Protein AF-A0A358SPW1-F1 (afdb_monomer_lite)

Radius of gyration: 27.58 Å; chains: 1; bounding box: 60×86×83 Å

Structure (mmCIF, N/CA/C/O backbone):
data_AF-A0A358SPW1-F1
#
_entry.id   AF-A0A358SPW1-F1
#
loop_
_atom_site.group_PDB
_atom_site.id
_atom_site.type_symbol
_atom_site.label_atom_id
_atom_site.label_alt_id
_atom_site.label_comp_id
_atom_site.label_asym_id
_atom_site.label_entity_id
_atom_site.label_seq_id
_atom_site.pdbx_PDB_ins_code
_atom_site.Cartn_x
_atom_site.Cartn_y
_atom_site.Cartn_z
_atom_site.occupancy
_atom_site.B_iso_or_equiv
_atom_site.auth_seq_id
_atom_site.auth_comp_id
_atom_site.auth_asym_id
_atom_site.auth_atom_id
_atom_site.pdbx_PDB_model_num
ATOM 1 N N . ARG A 1 1 ? 4.726 51.545 -25.174 1.00 38.81 1 ARG A N 1
ATOM 2 C CA . ARG A 1 1 ? 5.216 51.413 -26.569 1.00 38.81 1 ARG A CA 1
ATOM 3 C C . ARG A 1 1 ? 4.947 49.985 -27.025 1.00 38.81 1 ARG A C 1
ATOM 5 O O . ARG A 1 1 ? 5.286 49.061 -26.306 1.00 38.81 1 ARG A O 1
ATOM 12 N N . LEU A 1 2 ? 4.229 49.862 -28.138 1.00 28.08 2 LEU A N 1
ATOM 13 C CA . LEU A 1 2 ? 3.667 48.647 -28.735 1.00 28.08 2 LEU A CA 1
ATOM 14 C C . LEU A 1 2 ? 4.724 47.719 -29.358 1.00 28.08 2 LEU A C 1
ATOM 16 O O . LEU A 1 2 ? 5.703 48.232 -29.896 1.00 28.08 2 LEU A O 1
ATOM 20 N N . ARG A 1 3 ? 4.420 46.407 -29.390 1.00 28.33 3 ARG A N 1
ATOM 21 C CA . ARG A 1 3 ? 4.483 45.432 -30.523 1.00 28.33 3 ARG A CA 1
ATOM 22 C C . ARG A 1 3 ? 4.709 44.019 -29.947 1.00 28.33 3 ARG A C 1
ATOM 24 O O . ARG A 1 3 ? 5.729 43.785 -29.324 1.00 28.33 3 ARG A O 1
ATOM 31 N N . HIS A 1 4 ? 3.731 43.109 -29.879 1.00 31.34 4 HIS A N 1
ATOM 32 C CA . HIS A 1 4 ? 3.129 42.275 -30.942 1.00 31.34 4 HIS A CA 1
ATOM 33 C C . HIS A 1 4 ? 4.133 41.492 -31.806 1.00 31.34 4 HIS A C 1
ATOM 35 O O . HIS A 1 4 ? 4.815 42.071 -32.643 1.00 31.34 4 HIS A O 1
ATOM 41 N N . GLY A 1 5 ? 4.109 40.163 -31.649 1.00 28.00 5 GLY A N 1
ATOM 42 C CA . GLY A 1 5 ? 4.760 39.180 -32.516 1.00 28.00 5 GLY A CA 1
ATOM 43 C C . GLY A 1 5 ? 4.173 37.783 -32.291 1.00 28.00 5 GLY A C 1
ATOM 44 O O . GLY A 1 5 ? 4.701 36.998 -31.515 1.00 28.00 5 GLY A O 1
ATOM 45 N N . ARG A 1 6 ? 3.035 37.497 -32.939 1.00 29.44 6 ARG A N 1
ATOM 46 C CA . ARG A 1 6 ? 2.472 36.145 -33.094 1.00 29.44 6 ARG A CA 1
ATOM 47 C C . ARG A 1 6 ? 3.247 35.430 -34.203 1.00 29.44 6 ARG A C 1
ATOM 49 O O . ARG A 1 6 ? 3.284 35.956 -35.310 1.00 29.44 6 ARG A O 1
ATOM 56 N N . HIS A 1 7 ? 3.728 34.212 -33.962 1.00 29.59 7 HIS A N 1
ATOM 57 C CA . HIS A 1 7 ? 4.083 33.282 -35.035 1.00 29.59 7 HIS A CA 1
ATOM 58 C C . HIS A 1 7 ? 3.143 32.075 -35.016 1.00 29.59 7 HIS A C 1
ATOM 60 O O . HIS A 1 7 ? 3.117 31.283 -34.080 1.00 29.59 7 HIS A O 1
ATOM 66 N N . ARG A 1 8 ? 2.330 31.990 -36.073 1.00 28.45 8 ARG A N 1
ATOM 67 C CA . ARG A 1 8 ? 1.587 30.801 -36.492 1.00 28.45 8 ARG A CA 1
ATOM 68 C C . ARG A 1 8 ? 2.524 29.965 -37.360 1.00 28.45 8 ARG A C 1
ATOM 70 O O . ARG A 1 8 ? 2.998 30.483 -38.367 1.00 28.45 8 ARG A O 1
ATOM 77 N N . HIS A 1 9 ? 2.700 28.688 -37.040 1.00 28.36 9 HIS A N 1
ATOM 78 C CA . HIS A 1 9 ? 3.138 27.697 -38.019 1.00 28.36 9 HIS A CA 1
ATOM 79 C C . HIS A 1 9 ? 1.958 26.792 -38.369 1.00 28.36 9 HIS A C 1
ATOM 81 O O . HIS A 1 9 ? 1.441 26.054 -37.536 1.00 28.36 9 HIS A O 1
ATOM 87 N N . ARG A 1 10 ? 1.509 26.928 -39.620 1.00 26.94 10 ARG A N 1
ATOM 88 C CA . ARG A 1 10 ? 0.716 25.935 -40.344 1.00 26.94 10 ARG A CA 1
ATOM 89 C C . ARG A 1 10 ? 1.694 24.878 -40.854 1.00 26.94 10 ARG A C 1
ATOM 91 O O . ARG A 1 10 ? 2.670 25.240 -41.506 1.00 26.94 10 ARG A O 1
ATOM 98 N N . GLY A 1 11 ? 1.428 23.614 -40.552 1.00 27.05 11 GLY A N 1
ATOM 99 C CA . GLY A 1 11 ? 2.077 22.458 -41.159 1.00 27.05 11 GLY A CA 1
ATOM 100 C C . GLY A 1 11 ? 0.988 21.482 -41.581 1.00 27.05 11 GLY A C 1
ATOM 101 O O . GLY A 1 11 ? 0.202 21.040 -40.748 1.00 27.05 11 GLY A O 1
ATOM 102 N N . ASP A 1 12 ? 0.904 21.243 -42.884 1.00 26.42 12 ASP A N 1
ATOM 103 C CA . ASP A 1 12 ? -0.133 20.470 -43.557 1.00 26.42 12 ASP A CA 1
ATOM 104 C C . ASP A 1 12 ? -0.100 18.986 -43.162 1.00 26.42 12 ASP A C 1
ATOM 106 O O . ASP A 1 12 ? 0.853 18.270 -43.472 1.00 26.42 12 ASP A O 1
ATOM 110 N N . ALA A 1 13 ? -1.177 18.492 -42.549 1.00 26.05 13 ALA A N 1
ATOM 111 C CA . ALA A 1 13 ? -1.429 17.061 -42.422 1.00 26.05 13 ALA A CA 1
ATOM 112 C C . ALA A 1 13 ? -2.038 16.545 -43.735 1.00 26.05 13 ALA A C 1
ATOM 114 O O . ALA A 1 13 ? -3.238 16.679 -43.982 1.00 26.05 13 ALA A O 1
ATOM 115 N N . ARG A 1 14 ? -1.203 15.966 -44.604 1.00 26.30 14 ARG A N 1
ATOM 116 C CA . ARG A 1 14 ? -1.674 15.191 -45.758 1.00 26.30 14 ARG A CA 1
ATOM 117 C C . ARG A 1 14 ? -2.082 13.796 -45.287 1.00 26.30 14 ARG A C 1
ATOM 119 O O . ARG A 1 14 ? -1.237 12.994 -44.906 1.00 26.30 14 ARG A O 1
ATOM 126 N N . PHE A 1 15 ? -3.382 13.525 -45.336 1.00 23.80 15 PHE A N 1
ATOM 127 C CA . PHE A 1 15 ? -3.955 12.183 -45.261 1.00 23.80 15 PHE A CA 1
ATOM 128 C C . PHE A 1 15 ? -3.577 11.383 -46.517 1.00 23.80 15 PHE A C 1
ATOM 130 O O . PHE A 1 15 ? -3.777 11.859 -47.634 1.00 23.80 15 PHE A O 1
ATOM 137 N N . CYS A 1 16 ? -3.088 10.156 -46.337 1.00 24.31 16 CYS A N 1
ATOM 138 C CA . CYS A 1 16 ? -2.993 9.147 -47.392 1.00 24.31 16 CYS A CA 1
ATOM 139 C C . CYS A 1 16 ? -3.619 7.836 -46.870 1.00 24.31 16 CYS A C 1
ATOM 141 O O . CYS A 1 16 ? -3.164 7.348 -45.833 1.00 24.31 16 CYS A O 1
ATOM 143 N N . PRO A 1 17 ? -4.667 7.281 -47.514 1.00 28.55 17 PRO A N 1
ATOM 144 C CA . PRO A 1 17 ? -5.339 6.060 -47.075 1.00 28.55 17 PRO A CA 1
ATOM 145 C C . PRO A 1 17 ? -4.938 4.844 -47.931 1.00 28.55 17 PRO A C 1
ATOM 147 O O . PRO A 1 17 ? -5.128 4.856 -49.141 1.00 28.55 17 PRO A O 1
ATOM 150 N N . ALA A 1 18 ? -4.423 3.785 -47.302 1.00 26.20 18 ALA A N 1
ATOM 151 C CA . ALA A 1 18 ? -4.311 2.402 -47.808 1.00 26.20 18 ALA A CA 1
ATOM 152 C C . ALA A 1 18 ? -3.654 1.582 -46.672 1.00 26.20 18 ALA A C 1
ATOM 154 O O . ALA A 1 18 ? -2.683 2.048 -46.097 1.00 26.20 18 ALA A O 1
ATOM 155 N N . HIS A 1 19 ? -4.090 0.417 -46.197 1.00 26.09 19 HIS A N 1
ATOM 156 C CA . HIS A 1 19 ? -4.832 -0.685 -46.784 1.00 26.09 19 HIS A CA 1
ATOM 157 C C . HIS A 1 19 ? -5.658 -1.378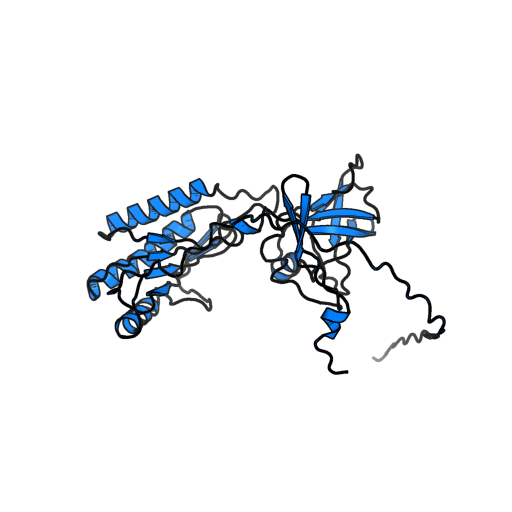 -45.692 1.00 26.09 19 HIS A C 1
ATOM 159 O O . HIS A 1 19 ? -5.150 -1.714 -44.624 1.00 26.09 19 HIS A O 1
ATOM 165 N N . ALA A 1 20 ? -6.921 -1.651 -46.007 1.00 23.17 20 ALA A N 1
ATOM 166 C CA . ALA A 1 20 ? -7.731 -2.649 -45.332 1.00 23.17 20 ALA A CA 1
ATOM 167 C C . ALA A 1 20 ? -7.523 -4.033 -45.979 1.00 23.17 20 ALA A C 1
ATOM 169 O O . ALA A 1 20 ? -7.301 -4.127 -47.185 1.00 23.17 20 ALA A O 1
ATOM 170 N N . ALA A 1 21 ? -7.737 -5.067 -45.158 1.00 24.02 21 ALA A N 1
ATOM 171 C CA . ALA A 1 21 ? -8.035 -6.467 -45.487 1.00 24.02 21 ALA A CA 1
ATOM 172 C C . ALA A 1 21 ? -6.868 -7.460 -45.681 1.00 24.02 21 ALA A C 1
ATOM 174 O O . ALA A 1 21 ? -6.187 -7.455 -46.699 1.00 24.02 21 ALA A O 1
ATOM 175 N N . ALA A 1 22 ? -6.766 -8.393 -44.719 1.00 25.16 22 ALA A N 1
ATOM 176 C CA . ALA A 1 22 ? -6.553 -9.855 -44.827 1.00 25.16 22 ALA A CA 1
ATOM 177 C C . ALA A 1 22 ? -5.784 -10.333 -43.569 1.00 25.16 22 ALA A C 1
ATOM 179 O O . ALA A 1 22 ? -4.855 -9.675 -43.141 1.00 25.16 22 ALA A O 1
ATOM 180 N N . ALA A 1 23 ? -6.076 -11.433 -42.876 1.00 26.23 23 ALA A N 1
ATOM 181 C CA . ALA A 1 23 ? -6.933 -12.562 -43.169 1.00 26.23 23 ALA A CA 1
ATOM 182 C C . ALA A 1 23 ? -7.398 -13.224 -41.859 1.00 26.23 23 ALA A C 1
ATOM 184 O O . ALA A 1 23 ? -6.620 -13.507 -40.952 1.00 26.23 23 ALA A O 1
ATOM 185 N N . ARG A 1 24 ? -8.688 -13.562 -41.819 1.00 24.47 24 ARG A N 1
ATOM 186 C CA . ARG A 1 24 ? -9.233 -14.638 -40.989 1.00 24.47 24 ARG A CA 1
ATOM 187 C C . ARG A 1 24 ? -8.728 -15.979 -41.536 1.00 24.47 24 ARG A C 1
ATOM 189 O O . ARG A 1 24 ? -8.958 -16.245 -42.712 1.00 24.47 24 ARG A O 1
ATOM 196 N N . ARG A 1 25 ? -8.158 -16.847 -40.692 1.00 25.73 25 ARG A N 1
ATOM 197 C CA . ARG A 1 25 ? -8.208 -18.332 -40.762 1.00 25.73 25 ARG A CA 1
ATOM 198 C C . ARG A 1 25 ? -7.567 -18.890 -39.482 1.00 25.73 25 ARG A C 1
ATOM 200 O O . ARG A 1 25 ? -6.411 -18.635 -39.202 1.00 25.73 25 ARG A O 1
ATOM 207 N N . ARG A 1 26 ? -8.393 -19.401 -38.563 1.00 25.81 26 ARG A N 1
ATOM 208 C CA . ARG A 1 26 ? -8.597 -20.839 -38.287 1.00 25.81 26 ARG A CA 1
ATOM 209 C C . ARG A 1 26 ? -7.345 -21.555 -37.761 1.00 25.81 26 ARG A C 1
ATOM 211 O O . ARG A 1 26 ? -6.565 -22.042 -38.559 1.00 25.81 26 ARG A O 1
ATOM 218 N N . CYS A 1 27 ? -7.321 -21.785 -36.449 1.00 24.31 27 CYS A N 1
ATOM 219 C CA . CYS A 1 27 ? -6.978 -23.085 -35.865 1.00 24.31 27 CYS A CA 1
ATOM 220 C C . CYS A 1 27 ? -7.981 -23.374 -34.740 1.00 24.31 27 CYS A C 1
ATOM 222 O O . CYS A 1 27 ? -7.890 -22.850 -33.634 1.00 24.31 27 CYS A O 1
ATOM 224 N N . ARG A 1 28 ? -9.012 -24.158 -35.081 1.00 25.56 28 ARG A N 1
ATOM 225 C CA . ARG A 1 28 ? -9.857 -24.870 -34.120 1.00 25.56 28 ARG A CA 1
ATOM 226 C C . ARG A 1 28 ? -9.139 -26.162 -33.751 1.00 25.56 28 ARG A C 1
ATOM 228 O O . ARG A 1 28 ? -8.644 -26.838 -34.644 1.00 25.56 28 ARG A O 1
ATOM 235 N N . GLY A 1 29 ? -9.242 -26.536 -32.482 1.00 25.52 29 GLY A N 1
ATOM 236 C CA . GLY A 1 29 ? -9.110 -27.918 -32.043 1.00 25.52 29 GLY A CA 1
ATOM 237 C C . GLY A 1 29 ? -7.830 -28.192 -31.279 1.00 25.52 29 GLY A C 1
ATOM 238 O O . GLY A 1 29 ? -6.861 -28.649 -31.867 1.00 25.52 29 GLY A O 1
ATOM 239 N N . HIS A 1 30 ? -7.878 -28.022 -29.959 1.00 27.67 30 HIS A N 1
ATOM 240 C CA . HIS A 1 30 ? -7.391 -29.079 -29.085 1.00 27.67 30 HIS A CA 1
ATOM 241 C C . HIS A 1 30 ? -8.321 -29.268 -27.894 1.00 27.67 30 HIS A C 1
ATOM 243 O O . HIS A 1 30 ? -9.044 -28.365 -27.469 1.00 27.67 30 HIS A O 1
ATOM 249 N N . ASP A 1 31 ? -8.361 -30.529 -27.514 1.00 26.55 31 ASP A N 1
ATOM 250 C CA . ASP A 1 31 ? -9.416 -31.254 -26.846 1.00 26.55 31 ASP A CA 1
ATOM 251 C C . ASP A 1 31 ? -9.722 -30.733 -25.437 1.00 26.55 31 ASP A C 1
ATOM 253 O O . ASP A 1 31 ? -8.834 -30.442 -24.636 1.00 26.55 31 ASP A O 1
ATOM 257 N N . ARG A 1 32 ? -11.018 -30.644 -25.131 1.00 31.52 32 ARG A N 1
ATOM 258 C CA . ARG A 1 32 ? -11.526 -30.499 -23.770 1.00 31.52 32 ARG A CA 1
ATOM 259 C C . ARG A 1 32 ? -11.748 -31.909 -23.241 1.00 31.52 32 ARG A C 1
ATOM 261 O O . ARG A 1 32 ? -12.836 -32.439 -23.451 1.00 31.52 32 ARG A O 1
ATOM 268 N N . ARG A 1 33 ? -10.781 -32.471 -22.516 1.00 26.83 33 ARG A N 1
ATOM 269 C CA . ARG A 1 33 ? -10.991 -33.556 -21.541 1.00 26.83 33 ARG A CA 1
ATOM 270 C C . ARG A 1 33 ? -9.721 -33.753 -20.702 1.00 26.83 33 ARG A C 1
ATOM 272 O O . ARG A 1 33 ? -8.618 -33.671 -21.214 1.00 26.83 33 ARG A O 1
ATOM 279 N N . ASP A 1 34 ? -9.939 -33.977 -19.410 1.00 31.44 34 ASP A N 1
ATOM 280 C CA . ASP A 1 34 ? -8.973 -34.366 -18.373 1.00 31.44 34 ASP A CA 1
ATOM 281 C C . ASP A 1 34 ? -7.976 -33.344 -17.808 1.00 31.44 34 ASP A C 1
ATOM 283 O O . ASP A 1 34 ? -6.773 -33.392 -18.027 1.00 31.44 34 ASP A O 1
ATOM 287 N N . ALA A 1 35 ? -8.489 -32.535 -16.873 1.00 29.95 35 ALA A N 1
ATOM 288 C CA . ALA A 1 35 ? -7.774 -32.219 -15.631 1.00 29.95 35 ALA A CA 1
ATOM 289 C C . ALA A 1 35 ? -8.763 -31.932 -14.481 1.00 29.95 35 ALA A C 1
ATOM 291 O O . ALA A 1 35 ? -8.724 -30.889 -13.834 1.00 29.95 35 ALA A O 1
ATOM 292 N N . ARG A 1 36 ? -9.691 -32.863 -14.210 1.00 31.52 36 ARG A N 1
ATOM 293 C CA . ARG A 1 36 ? -10.414 -32.909 -12.927 1.00 31.52 36 ARG A CA 1
ATOM 294 C C . ARG A 1 36 ? -9.574 -33.695 -11.921 1.00 31.52 36 ARG A C 1
ATOM 296 O O . ARG A 1 36 ? -9.809 -34.876 -11.698 1.00 31.52 36 ARG A O 1
ATOM 303 N N . ARG A 1 37 ? -8.592 -33.042 -11.303 1.00 31.47 37 ARG A N 1
ATOM 304 C CA . ARG A 1 37 ? -8.005 -33.490 -10.031 1.00 31.47 37 ARG A CA 1
ATOM 305 C C . ARG A 1 37 ? -7.924 -32.278 -9.115 1.00 31.47 37 ARG A C 1
ATOM 307 O O . ARG A 1 37 ? -7.178 -31.339 -9.364 1.00 31.47 37 ARG A O 1
ATOM 314 N N . GLY A 1 38 ? -8.815 -32.274 -8.128 1.00 31.47 38 GLY A N 1
ATOM 315 C CA . GLY A 1 38 ? -9.041 -31.161 -7.222 1.00 31.47 38 GLY A CA 1
ATOM 316 C C . GLY A 1 38 ? -7.822 -30.851 -6.364 1.00 31.47 38 GLY A C 1
ATOM 317 O O . GLY A 1 38 ? -7.396 -31.678 -5.564 1.00 31.47 38 GLY A O 1
ATOM 318 N N . LEU A 1 39 ? -7.333 -29.616 -6.459 1.00 30.22 39 LEU A N 1
ATOM 319 C CA . LEU A 1 39 ? -6.787 -28.937 -5.292 1.00 30.22 39 LEU A CA 1
ATOM 320 C C . LEU A 1 39 ? -7.978 -28.348 -4.536 1.00 30.22 39 LEU A C 1
ATOM 322 O O . LEU A 1 39 ? -8.476 -27.272 -4.864 1.00 30.22 39 LEU A O 1
ATOM 326 N N . ALA A 1 40 ? -8.458 -29.083 -3.537 1.00 26.92 40 ALA A N 1
ATOM 327 C CA . ALA A 1 40 ? -9.336 -28.522 -2.528 1.00 26.92 40 ALA A CA 1
ATOM 328 C C . ALA A 1 40 ? -8.532 -27.472 -1.748 1.00 26.92 40 ALA A C 1
ATOM 330 O O . ALA A 1 40 ? -7.669 -27.810 -0.938 1.00 26.92 40 ALA A O 1
ATOM 331 N N . TRP A 1 41 ? -8.798 -26.194 -2.008 1.00 26.62 41 TRP A N 1
ATOM 332 C CA . TRP A 1 41 ? -8.386 -25.108 -1.130 1.00 26.62 41 TRP A CA 1
ATOM 333 C C . TRP A 1 41 ? -9.176 -25.260 0.178 1.00 26.62 41 TRP A C 1
ATOM 335 O O . TRP A 1 41 ? -10.281 -24.742 0.326 1.00 26.62 41 TRP A O 1
ATOM 345 N N . ARG A 1 42 ? -8.651 -26.056 1.118 1.00 34.25 42 ARG A N 1
ATOM 346 C CA . ARG A 1 42 ? -9.144 -26.101 2.501 1.00 34.25 42 ARG A CA 1
ATOM 347 C C . ARG A 1 42 ? -8.694 -24.814 3.192 1.00 34.25 42 ARG A C 1
ATOM 349 O O . ARG A 1 42 ? -7.684 -24.790 3.880 1.00 34.25 42 ARG A O 1
ATOM 356 N N . GLY A 1 43 ? -9.418 -23.736 2.921 1.00 33.84 43 GLY A N 1
ATOM 357 C CA . GLY A 1 43 ? -9.191 -22.418 3.515 1.00 33.84 43 GLY A CA 1
ATOM 358 C C . GLY A 1 43 ? -10.437 -21.538 3.578 1.00 33.84 43 GLY A C 1
ATOM 359 O O . GLY A 1 43 ? -10.374 -20.444 4.127 1.00 33.84 43 GLY A O 1
ATOM 360 N N . ALA A 1 44 ? -11.582 -21.994 3.060 1.00 32.97 44 ALA A N 1
ATOM 361 C CA . ALA A 1 44 ? -12.855 -21.368 3.380 1.00 32.97 44 ALA A CA 1
ATOM 362 C C . ALA A 1 44 ? -13.267 -21.855 4.773 1.00 32.97 44 ALA A C 1
ATOM 364 O O . ALA A 1 44 ? -13.652 -23.016 4.936 1.00 32.97 44 ALA A O 1
ATOM 365 N N . ARG A 1 45 ? -13.147 -20.985 5.784 1.00 37.12 45 ARG A N 1
ATOM 366 C CA . ARG A 1 45 ? -13.904 -21.173 7.025 1.00 37.12 45 ARG A CA 1
ATOM 367 C C . ARG A 1 45 ? -15.384 -21.306 6.647 1.00 37.12 45 ARG A C 1
ATOM 369 O O . ARG A 1 45 ? -15.842 -20.543 5.792 1.00 37.12 45 ARG A O 1
ATOM 376 N N . PRO A 1 46 ? -16.128 -22.256 7.231 1.00 31.16 46 PRO A N 1
ATOM 377 C CA . PRO A 1 46 ? -17.572 -22.265 7.067 1.00 31.16 46 PRO A CA 1
ATOM 378 C C . PRO A 1 46 ? -18.133 -20.933 7.599 1.00 31.16 46 PRO A C 1
ATOM 380 O O . PRO A 1 46 ? -17.551 -20.357 8.523 1.00 31.16 46 PRO A O 1
ATOM 383 N N . PRO A 1 47 ? -19.239 -20.413 7.046 1.00 38.28 47 PRO A N 1
ATOM 384 C CA . PRO A 1 47 ? -19.960 -19.323 7.686 1.00 38.28 47 PRO A CA 1
ATOM 385 C C . PRO A 1 47 ? -20.550 -19.881 8.987 1.00 38.28 47 PRO A C 1
ATOM 387 O O . PRO A 1 47 ? -21.567 -20.569 8.972 1.00 38.28 47 PRO A O 1
ATOM 390 N N . GLY A 1 48 ? -19.826 -19.693 10.090 1.00 39.19 48 GLY A N 1
ATOM 391 C CA . GLY A 1 48 ? -20.127 -20.366 11.349 1.00 39.19 48 GLY A CA 1
ATOM 392 C C . GLY A 1 48 ? -18.997 -20.322 12.377 1.00 39.19 48 GLY A C 1
ATOM 393 O O . GLY A 1 48 ? -18.758 -21.328 13.025 1.00 39.19 48 GLY A O 1
ATOM 394 N N . ASP A 1 49 ? -18.334 -19.173 12.544 1.00 41.78 49 ASP A N 1
ATOM 395 C CA . ASP A 1 49 ? -17.802 -18.774 13.864 1.00 41.78 49 ASP A CA 1
ATOM 396 C C . ASP A 1 49 ? -18.843 -17.856 14.543 1.00 41.78 49 ASP A C 1
ATOM 398 O O . ASP A 1 49 ? -18.524 -16.818 15.119 1.00 41.78 49 ASP A O 1
ATOM 402 N N . GLY A 1 50 ? -20.123 -18.195 14.371 1.00 40.44 50 GLY A N 1
ATOM 403 C CA . GLY A 1 50 ? -21.185 -17.707 15.230 1.00 40.44 50 GLY A CA 1
ATOM 404 C C . GLY A 1 50 ? -21.219 -18.616 16.444 1.00 40.44 50 GLY A C 1
ATOM 405 O O . GLY A 1 50 ? -21.223 -19.840 16.290 1.00 40.44 50 GLY A O 1
ATOM 406 N N . ASP A 1 51 ? -21.232 -18.010 17.629 1.00 48.75 51 ASP A N 1
ATOM 407 C CA . ASP A 1 51 ? -21.748 -18.634 18.843 1.00 48.75 51 ASP A CA 1
ATOM 408 C C . ASP A 1 51 ? -22.933 -19.550 18.487 1.00 48.75 51 ASP A C 1
ATOM 410 O O . ASP A 1 51 ? -23.743 -19.206 17.622 1.00 48.75 51 ASP A O 1
ATOM 414 N N . GLY A 1 52 ? -22.986 -20.736 19.102 1.00 39.12 52 GLY A N 1
ATOM 415 C CA . GLY A 1 52 ? -23.973 -21.783 18.819 1.00 39.12 52 GLY A CA 1
ATOM 416 C C . GLY A 1 52 ? -25.434 -21.297 18.808 1.00 39.12 52 GLY A C 1
ATOM 417 O O . GLY A 1 52 ? -25.715 -20.137 19.093 1.00 39.12 52 GLY A O 1
ATOM 418 N N . PRO A 1 53 ? -26.410 -22.165 18.493 1.00 41.12 53 PRO A N 1
ATOM 419 C CA . PRO A 1 53 ? -27.816 -21.768 18.385 1.00 41.12 53 PRO A CA 1
ATOM 420 C C . PRO A 1 53 ? -28.304 -21.206 19.736 1.00 41.12 53 PRO A C 1
ATOM 422 O O . PRO A 1 53 ? -28.604 -21.962 20.654 1.00 41.12 53 PRO A O 1
ATOM 425 N N . GLY A 1 54 ? -28.292 -19.874 19.871 1.00 47.31 54 GLY A N 1
ATOM 426 C CA . GLY A 1 54 ? -28.384 -19.148 21.146 1.00 47.31 54 GLY A CA 1
ATOM 427 C C . GLY A 1 54 ? -27.471 -17.911 21.271 1.00 47.31 54 GLY A C 1
ATOM 428 O O . GLY A 1 54 ? -27.624 -17.158 22.228 1.00 47.31 54 GLY A O 1
ATOM 429 N N . GLY A 1 55 ? -26.543 -17.680 20.334 1.00 58.94 55 GLY A N 1
ATOM 430 C CA . GLY A 1 55 ? -25.651 -16.517 20.315 1.00 58.94 55 GLY A CA 1
ATOM 431 C C . GLY A 1 55 ? -26.338 -15.184 20.003 1.00 58.94 55 GLY A C 1
ATOM 432 O O . GLY A 1 55 ? -27.307 -15.124 19.246 1.00 58.94 55 GLY A O 1
ATOM 433 N N . ASP A 1 56 ? -25.803 -14.103 20.572 1.00 76.75 56 ASP A N 1
ATOM 434 C CA . ASP A 1 56 ? -26.228 -12.729 20.295 1.00 76.75 56 ASP A CA 1
ATOM 435 C C . ASP A 1 56 ? -26.075 -12.404 18.798 1.00 76.75 56 ASP A C 1
ATOM 437 O O . ASP A 1 56 ? -24.963 -12.324 18.278 1.00 76.75 56 ASP A O 1
ATOM 441 N N . SER A 1 57 ? -27.200 -12.223 18.101 1.00 87.62 57 SER A N 1
ATOM 442 C CA . SER A 1 57 ? -27.244 -12.013 16.649 1.00 87.62 57 SER A CA 1
ATOM 443 C C . SER A 1 57 ? -26.886 -10.588 16.215 1.00 87.62 57 SER A C 1
ATOM 445 O O . SER A 1 57 ? -26.927 -10.286 15.020 1.00 87.62 57 SER A O 1
ATOM 447 N N . ARG A 1 58 ? -26.596 -9.683 17.159 1.00 94.25 58 ARG A N 1
ATOM 448 C CA . ARG A 1 58 ? -26.255 -8.290 16.853 1.00 94.25 58 ARG A CA 1
ATOM 449 C C . ARG A 1 58 ? -24.883 -8.200 16.174 1.00 94.25 58 ARG A C 1
ATOM 451 O O . ARG A 1 58 ? -23.925 -8.815 16.648 1.00 94.25 58 ARG A O 1
ATOM 458 N N . PRO A 1 59 ? -24.736 -7.393 15.105 1.00 96.19 59 PRO A N 1
ATOM 459 C CA . PRO A 1 59 ? -23.436 -7.087 14.531 1.00 96.19 59 PRO A CA 1
ATOM 460 C C . PRO A 1 59 ? -22.461 -6.551 15.582 1.00 96.19 59 PRO A C 1
ATOM 462 O O . PRO A 1 59 ? -22.738 -5.574 16.285 1.00 96.19 59 PRO A O 1
ATOM 465 N N . ARG A 1 60 ? -21.299 -7.199 15.655 1.00 96.94 60 ARG A N 1
ATOM 466 C CA . ARG A 1 60 ? -20.160 -6.773 16.467 1.00 96.94 60 ARG A CA 1
ATOM 467 C C . ARG A 1 60 ? -19.450 -5.625 15.757 1.00 96.94 60 ARG A C 1
ATOM 469 O O . ARG A 1 60 ? -19.026 -5.786 14.614 1.00 96.94 60 ARG A O 1
ATOM 476 N N . VAL A 1 61 ? -19.327 -4.482 16.423 1.00 98.06 61 VAL A N 1
ATOM 477 C CA . VAL A 1 61 ? -18.713 -3.270 15.862 1.00 98.06 61 VAL A CA 1
ATOM 478 C C . VAL A 1 61 ? -17.511 -2.820 16.684 1.00 98.06 61 VAL A C 1
ATOM 480 O O . VAL A 1 61 ? -17.486 -2.981 17.907 1.00 98.06 61 VAL A O 1
ATOM 483 N N . LEU A 1 62 ? -16.526 -2.231 16.005 1.00 98.50 62 LEU A N 1
ATOM 484 C CA . LEU A 1 62 ? -15.449 -1.481 16.642 1.00 98.50 62 LEU A CA 1
ATOM 485 C C . LEU A 1 62 ? -15.663 0.013 16.402 1.00 98.50 62 LEU A C 1
ATOM 487 O O . LEU A 1 62 ? -16.057 0.414 15.305 1.00 98.50 62 LEU A O 1
ATOM 491 N N . VAL A 1 63 ? -15.366 0.837 17.402 1.00 98.38 63 VAL A N 1
ATOM 492 C CA . VAL A 1 63 ? -15.316 2.294 17.228 1.00 98.38 63 VAL A CA 1
ATOM 493 C C . VAL A 1 63 ? -13.907 2.673 16.788 1.00 98.38 63 VAL A C 1
ATOM 495 O O . VAL A 1 63 ? -12.938 2.376 17.485 1.00 98.38 63 VAL A O 1
ATOM 498 N N . ARG A 1 64 ? -13.782 3.317 15.621 1.00 98.06 64 ARG A N 1
ATOM 499 C CA . ARG A 1 64 ? -12.500 3.852 15.153 1.00 98.06 64 ARG A CA 1
ATOM 500 C C . ARG A 1 64 ? -12.172 5.127 15.912 1.00 98.06 64 ARG A C 1
ATOM 502 O O . ARG A 1 64 ? -12.914 6.101 15.846 1.00 98.06 64 ARG A O 1
ATOM 509 N N . VAL A 1 65 ? -11.045 5.109 16.594 1.00 96.44 65 VAL A N 1
ATOM 510 C CA . VAL A 1 65 ? -10.554 6.163 17.463 1.00 96.44 65 VAL A CA 1
ATOM 511 C C . VAL A 1 65 ? -9.416 6.882 16.761 1.00 96.44 65 VAL A C 1
ATOM 513 O O . VAL A 1 65 ? -8.528 6.257 16.181 1.00 96.44 65 VAL A O 1
ATOM 516 N N . SER A 1 66 ? -9.459 8.204 16.823 1.00 93.62 66 SER A N 1
ATOM 517 C CA . SER A 1 66 ? -8.363 9.057 16.404 1.00 93.62 66 SER A CA 1
ATOM 518 C C . SER A 1 66 ? -7.571 9.462 17.644 1.00 93.62 66 SER A C 1
ATOM 520 O O . SER A 1 66 ? -8.121 10.043 18.587 1.00 93.62 66 SER A O 1
ATOM 522 N N . THR A 1 67 ? -6.310 9.032 17.690 1.00 89.12 67 THR A N 1
ATOM 523 C CA . THR A 1 67 ? -5.487 9.087 18.899 1.00 89.12 67 THR A CA 1
ATOM 524 C C . THR A 1 67 ? -4.599 10.313 18.998 1.00 89.12 67 THR A C 1
ATOM 526 O O . THR A 1 67 ? -3.950 10.442 20.024 1.00 89.12 67 THR A O 1
ATOM 529 N N . GLY A 1 68 ? -4.496 11.184 17.998 1.00 85.94 68 GLY A N 1
ATOM 530 C CA . GLY A 1 68 ? -3.498 12.256 17.972 1.00 85.94 68 GLY A CA 1
ATOM 531 C C . GLY A 1 68 ? -2.098 11.729 17.688 1.00 85.94 68 GLY A C 1
ATOM 532 O O . GLY A 1 68 ? -1.142 12.289 18.211 1.00 85.94 68 GLY A O 1
ATOM 533 N N . VAL A 1 69 ? -1.972 10.577 17.022 1.00 85.25 69 VAL A N 1
ATOM 534 C CA . VAL A 1 69 ? -0.693 9.890 16.791 1.00 85.25 69 VAL A CA 1
ATOM 535 C C . VAL A 1 69 ? -0.564 9.586 15.312 1.00 85.25 69 VAL A C 1
ATOM 537 O O . VAL A 1 69 ? -1.335 8.788 14.782 1.00 85.25 69 VAL A O 1
ATOM 540 N N . GLU A 1 70 ? 0.444 10.180 14.687 1.00 83.38 70 GLU A N 1
ATOM 541 C CA . GLU A 1 70 ? 0.830 9.907 13.309 1.00 83.38 70 GLU A CA 1
ATOM 542 C C . GLU A 1 70 ? 2.241 9.323 13.288 1.00 83.38 70 GLU A C 1
ATOM 544 O O . GLU A 1 70 ? 3.159 9.923 13.838 1.00 83.38 70 GLU A O 1
ATOM 549 N N . ALA A 1 71 ? 2.423 8.153 12.678 1.00 83.25 71 ALA A N 1
ATOM 550 C CA . ALA A 1 71 ? 3.7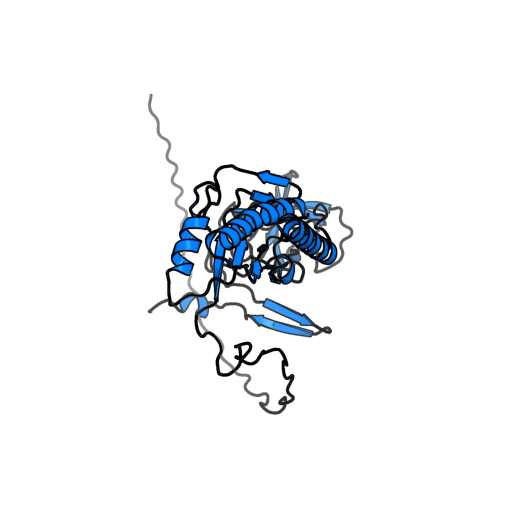11 7.469 12.591 1.00 83.25 71 ALA A CA 1
ATOM 551 C C . ALA A 1 71 ? 4.125 7.237 11.130 1.00 83.25 71 ALA A C 1
ATOM 553 O O . ALA A 1 71 ? 3.332 6.757 10.311 1.00 83.25 71 ALA A O 1
ATOM 554 N N . ALA A 1 72 ? 5.384 7.546 10.816 1.00 82.44 72 ALA A N 1
ATOM 555 C CA . ALA A 1 72 ? 5.987 7.353 9.503 1.00 82.44 72 ALA A CA 1
ATOM 556 C C . ALA A 1 72 ? 7.489 7.051 9.633 1.00 82.44 72 ALA A C 1
ATOM 558 O O . ALA A 1 72 ? 8.228 7.784 10.283 1.00 82.44 72 ALA A O 1
ATOM 559 N N . ALA A 1 73 ? 7.955 5.986 8.978 1.00 82.19 73 ALA A N 1
ATOM 560 C CA . ALA A 1 73 ? 9.329 5.490 9.080 1.00 82.19 73 ALA A CA 1
ATOM 561 C C . ALA A 1 73 ? 9.758 5.283 10.547 1.00 82.19 73 ALA A C 1
ATOM 563 O O . ALA A 1 73 ? 9.185 4.423 11.221 1.00 82.19 73 ALA A O 1
ATOM 564 N N . HIS A 1 74 ? 10.741 6.058 11.012 1.00 68.75 74 HIS A N 1
ATOM 565 C CA . HIS A 1 74 ? 11.278 6.052 12.380 1.00 68.75 74 HIS A CA 1
ATOM 566 C C . HIS A 1 74 ? 10.775 7.222 13.240 1.00 68.75 74 HIS A C 1
ATOM 568 O O . HIS A 1 74 ? 11.251 7.427 14.355 1.00 68.75 74 HIS A O 1
ATOM 574 N N . GLU A 1 75 ? 9.865 8.041 12.714 1.00 65.69 75 GLU A N 1
ATOM 575 C CA . GLU A 1 75 ? 9.352 9.218 13.403 1.00 65.69 75 GLU A CA 1
ATOM 576 C C . GLU A 1 75 ? 7.865 9.053 13.710 1.00 65.69 75 GLU A C 1
ATOM 578 O O . GLU A 1 75 ? 7.100 8.423 12.971 1.00 65.69 75 GLU A O 1
ATOM 583 N N . PHE A 1 76 ? 7.435 9.658 14.812 1.00 68.50 76 PHE A N 1
ATOM 584 C CA . PHE A 1 76 ? 6.023 9.862 15.077 1.00 68.50 76 PHE A CA 1
ATOM 585 C C . PHE A 1 76 ? 5.783 11.270 15.611 1.00 68.50 76 PHE A C 1
ATOM 587 O O . PHE A 1 76 ? 6.598 11.831 16.345 1.00 68.50 76 PHE A O 1
ATOM 594 N N . VAL A 1 77 ? 4.629 11.826 15.260 1.00 66.69 77 VAL A N 1
ATOM 595 C CA . VAL A 1 77 ? 4.147 13.112 15.748 1.00 66.69 77 VAL A CA 1
ATOM 596 C C . VAL A 1 77 ? 2.919 12.861 16.610 1.00 66.69 77 VAL A C 1
ATOM 598 O O . VAL A 1 77 ? 1.972 12.188 16.204 1.00 66.69 77 VAL A O 1
ATOM 601 N N . ALA A 1 78 ? 2.948 13.404 17.824 1.00 68.94 78 ALA A N 1
ATOM 602 C CA . ALA A 1 78 ? 1.803 13.431 18.715 1.00 68.94 78 ALA A CA 1
ATOM 603 C C . ALA A 1 78 ? 1.128 14.807 18.620 1.00 68.94 78 ALA A C 1
ATOM 605 O O . ALA A 1 78 ? 1.643 15.782 19.169 1.00 68.94 78 ALA A O 1
ATOM 606 N N . THR A 1 79 ? -0.002 14.909 17.926 1.00 61.22 79 THR A N 1
ATOM 607 C CA . THR A 1 79 ? -0.753 16.163 17.780 1.00 61.22 79 THR A CA 1
ATOM 608 C C . THR A 1 79 ? -1.942 16.214 18.744 1.00 61.22 79 THR A C 1
ATOM 610 O O . THR A 1 79 ? -2.484 15.192 19.166 1.00 61.22 79 THR A O 1
ATOM 613 N N . ALA A 1 80 ? -2.344 17.429 19.129 1.00 49.06 80 ALA A N 1
ATOM 614 C CA . ALA A 1 80 ? -3.540 17.666 19.948 1.00 49.06 80 ALA A CA 1
ATOM 615 C C . ALA A 1 80 ? -4.840 17.675 19.116 1.00 49.06 80 ALA A C 1
ATOM 617 O O . ALA A 1 80 ? -5.933 17.519 19.662 1.00 49.06 80 ALA A O 1
ATOM 618 N N . HIS A 1 81 ? -4.723 17.851 17.798 1.00 53.91 81 HIS A N 1
ATOM 619 C CA . HIS A 1 81 ? -5.833 17.865 16.855 1.00 53.91 81 HIS A CA 1
ATOM 620 C C . HIS A 1 81 ? -5.512 16.934 15.689 1.00 53.91 81 HIS A C 1
ATOM 622 O O . HIS A 1 81 ? -4.558 17.164 14.948 1.00 53.91 81 HIS A O 1
ATOM 628 N N . ASP A 1 82 ? -6.322 15.892 15.543 1.00 63.34 82 ASP A N 1
ATOM 629 C CA . ASP A 1 82 ? -6.302 15.011 14.383 1.00 63.34 82 ASP A CA 1
ATOM 630 C C . ASP A 1 82 ? -7.103 15.658 13.249 1.00 63.34 82 ASP A C 1
ATOM 632 O O . ASP A 1 82 ? -8.319 15.474 13.157 1.00 63.34 82 ASP A O 1
ATOM 636 N N . ASP A 1 83 ? -6.442 16.445 12.399 1.00 77.62 83 ASP A N 1
ATOM 637 C CA . ASP A 1 83 ? -7.054 17.019 11.193 1.00 77.62 83 ASP A CA 1
ATOM 638 C C . ASP A 1 83 ? -7.132 15.970 10.073 1.00 77.62 83 ASP A C 1
ATOM 640 O O . ASP A 1 83 ? -6.442 16.021 9.055 1.00 77.62 83 ASP A O 1
ATOM 644 N N . GLN A 1 84 ? -7.947 14.941 10.303 1.00 82.12 84 GLN A N 1
ATOM 645 C CA . GLN A 1 84 ? -8.145 13.851 9.359 1.00 82.12 84 GLN A CA 1
ATOM 646 C C . GLN A 1 84 ? -9.580 13.320 9.413 1.00 82.12 84 GLN A C 1
ATOM 648 O O . GLN A 1 84 ? -10.286 13.413 10.413 1.00 82.12 84 GLN A O 1
ATOM 653 N N . LYS A 1 85 ? -10.050 12.776 8.286 1.00 89.94 85 LYS A N 1
ATOM 654 C CA . LYS A 1 85 ? -11.472 12.447 8.081 1.00 89.94 85 LYS A CA 1
ATOM 655 C C . LYS A 1 85 ? -11.962 11.181 8.792 1.00 89.94 85 LYS A C 1
ATOM 657 O O . LYS A 1 85 ? -13.142 10.853 8.676 1.00 89.94 85 LYS A O 1
ATOM 662 N N . PHE A 1 86 ? -11.073 10.395 9.394 1.00 93.00 86 PHE A N 1
ATOM 663 C CA . PHE A 1 86 ? -11.411 9.084 9.933 1.00 93.00 86 PHE A CA 1
ATOM 664 C C . PHE A 1 86 ? -11.453 9.058 11.454 1.00 93.00 86 PHE A C 1
ATOM 666 O O . PHE A 1 86 ? -10.581 9.576 12.137 1.00 93.00 86 PHE A O 1
ATOM 673 N N . GLY A 1 87 ? -12.389 8.271 11.974 1.00 93.56 87 GLY A N 1
ATOM 674 C CA . GLY A 1 87 ? -12.472 7.999 13.400 1.00 93.56 87 GLY A CA 1
ATOM 675 C C . GLY A 1 87 ? -13.003 9.170 14.211 1.00 93.56 87 GLY A C 1
ATOM 676 O O . GLY A 1 87 ? -13.317 10.239 13.697 1.00 93.56 87 GLY A O 1
ATOM 677 N N . PHE A 1 88 ? -13.131 8.917 15.504 1.00 96.19 88 PHE A N 1
ATOM 678 C CA . PHE A 1 88 ? -13.626 9.867 16.480 1.00 96.19 88 PHE A CA 1
ATOM 679 C C . PHE A 1 88 ? -12.473 10.281 17.392 1.00 96.19 88 PHE A C 1
ATOM 681 O O . PHE A 1 88 ? -11.772 9.427 17.935 1.00 96.19 88 PHE A O 1
ATOM 688 N N . SER A 1 89 ? -12.254 11.587 17.529 1.00 94.00 89 SER A N 1
ATOM 689 C CA . SER A 1 89 ? -11.167 12.134 18.345 1.00 94.00 89 SER A CA 1
ATOM 690 C C . SER A 1 89 ? -11.360 11.812 19.828 1.00 94.00 89 SER A C 1
ATOM 692 O O . SER A 1 89 ? -12.448 12.012 20.378 1.00 94.00 89 SER A O 1
ATOM 694 N N . LEU A 1 90 ? -10.284 11.352 20.477 1.00 90.62 90 LEU A N 1
ATOM 695 C CA . LEU A 1 90 ? -10.225 11.244 21.938 1.00 90.62 90 LEU A CA 1
ATOM 696 C C . LEU A 1 90 ? -10.247 12.622 22.603 1.00 90.62 90 LEU A C 1
ATOM 698 O O . LEU A 1 90 ? -10.959 12.818 23.582 1.00 90.62 90 LEU A O 1
ATOM 702 N N . GLY A 1 91 ? -9.494 13.586 22.064 1.00 87.50 91 GLY A N 1
ATOM 703 C CA . GLY A 1 91 ? -9.314 14.900 22.686 1.00 87.50 91 GLY A CA 1
ATOM 704 C C . GLY A 1 91 ? -10.591 15.740 22.749 1.00 87.50 91 GLY A C 1
ATOM 705 O O . GLY A 1 91 ? -10.746 16.540 23.666 1.00 87.50 91 GLY A O 1
ATOM 706 N N . SER A 1 92 ? -11.520 15.555 21.805 1.00 90.38 92 SER A N 1
ATOM 707 C CA . SER A 1 92 ? -12.807 16.265 21.807 1.00 90.38 92 SER A CA 1
ATOM 708 C C . SER A 1 92 ? -13.932 15.523 22.536 1.00 90.38 92 SER A C 1
ATOM 710 O O . SER A 1 92 ? -15.038 16.053 22.620 1.00 90.38 92 SER A O 1
ATOM 712 N N . GLY A 1 93 ? -13.692 14.295 23.017 1.00 93.00 93 GLY A N 1
ATOM 713 C CA . GLY A 1 93 ? -14.727 13.419 23.582 1.00 93.00 93 GLY A CA 1
ATOM 714 C C . GLY A 1 93 ? -15.667 12.796 22.541 1.00 93.00 93 GLY A C 1
ATOM 715 O O . GLY A 1 93 ? -16.634 12.125 22.897 1.00 93.00 93 GLY A O 1
ATOM 716 N N . ALA A 1 94 ? -15.399 12.977 21.243 1.00 95.88 94 ALA A N 1
ATOM 717 C CA . ALA A 1 94 ? -16.220 12.391 20.184 1.00 95.88 94 ALA A CA 1
ATOM 718 C C . ALA A 1 94 ? -16.197 10.852 20.217 1.00 95.88 94 ALA A C 1
ATOM 720 O O . ALA A 1 94 ? -17.186 10.217 19.856 1.00 95.88 94 ALA A O 1
ATOM 721 N N . ALA A 1 95 ? -15.080 10.249 20.640 1.00 97.19 95 ALA A N 1
ATOM 722 C CA . ALA A 1 95 ? -14.971 8.798 20.781 1.00 97.19 95 ALA A CA 1
ATOM 723 C C . ALA A 1 95 ? -15.865 8.257 21.907 1.00 97.19 95 ALA A C 1
ATOM 725 O O . ALA A 1 95 ? -16.553 7.256 21.710 1.00 97.19 95 ALA A O 1
ATOM 726 N N . ASP A 1 96 ? -15.899 8.945 23.049 1.00 97.56 96 ASP A N 1
ATOM 727 C CA . ASP A 1 96 ? -16.771 8.628 24.181 1.00 97.56 96 ASP A CA 1
ATOM 728 C C . ASP A 1 96 ? -18.253 8.716 23.769 1.00 97.56 96 ASP A C 1
ATOM 730 O O . ASP A 1 96 ? -19.027 7.783 23.990 1.00 97.56 96 ASP A O 1
ATOM 734 N N . GLU A 1 97 ? -18.634 9.781 23.057 1.00 98.06 97 GLU A N 1
ATOM 735 C CA . GLU A 1 97 ? -19.992 9.948 22.524 1.00 98.06 97 GLU A CA 1
ATOM 736 C C . GLU A 1 97 ? -20.366 8.852 21.509 1.00 98.06 97 GLU A C 1
ATOM 738 O O . GLU A 1 97 ? -21.471 8.308 21.560 1.00 98.06 97 GLU A O 1
ATOM 743 N N . ALA A 1 98 ? -19.449 8.474 20.613 1.00 98.31 98 ALA A N 1
ATOM 744 C CA . ALA A 1 98 ? -19.680 7.385 19.667 1.00 98.31 98 ALA A CA 1
ATOM 745 C C . ALA A 1 98 ? -19.914 6.048 20.386 1.00 98.31 98 ALA A C 1
ATOM 747 O O . ALA A 1 98 ? -20.827 5.301 20.026 1.00 98.31 98 ALA A O 1
ATOM 748 N N . VAL A 1 99 ? -19.138 5.756 21.434 1.00 98.44 99 VAL A N 1
ATOM 749 C CA . VAL A 1 99 ? -19.345 4.566 22.267 1.00 98.44 99 VAL A CA 1
ATOM 750 C C . VAL A 1 99 ? -20.713 4.610 22.944 1.00 98.44 99 VAL A C 1
ATOM 752 O O . VAL A 1 99 ? -21.466 3.641 22.839 1.00 98.44 99 VAL A O 1
ATOM 755 N N . ARG A 1 100 ? -21.081 5.739 23.560 1.00 98.25 100 ARG A N 1
ATOM 756 C CA . ARG A 1 100 ? -22.392 5.921 24.196 1.00 98.25 100 ARG A CA 1
ATOM 757 C C . ARG A 1 100 ? -23.540 5.645 23.220 1.00 98.25 100 ARG A C 1
ATOM 759 O O . ARG A 1 100 ? -24.497 4.956 23.573 1.00 98.25 100 ARG A O 1
ATOM 766 N N . GLN A 1 101 ? -23.442 6.132 21.982 1.00 98.31 101 GLN A N 1
ATOM 767 C CA . GLN A 1 101 ? -24.447 5.872 20.946 1.00 98.31 101 GLN A CA 1
ATOM 768 C C . GLN A 1 101 ? -24.508 4.397 20.531 1.00 98.31 101 GLN A C 1
ATOM 770 O O . GLN A 1 101 ? -25.605 3.862 20.374 1.00 98.31 101 GLN A O 1
ATOM 775 N N . VAL A 1 102 ? -23.363 3.719 20.392 1.00 98.12 102 VAL A N 1
ATOM 776 C CA . VAL A 1 102 ? -23.327 2.276 20.092 1.00 98.12 102 VAL A CA 1
ATOM 777 C C . VAL A 1 102 ? -23.974 1.468 21.217 1.00 98.12 102 VAL A C 1
ATOM 779 O O . VAL A 1 102 ? -24.748 0.558 20.934 1.00 98.12 102 VAL A O 1
ATOM 782 N N . LEU A 1 103 ? -23.705 1.808 22.479 1.00 97.25 103 LEU A N 1
ATOM 783 C CA . LEU A 1 103 ? -24.291 1.126 23.637 1.00 97.25 103 LEU A CA 1
ATOM 784 C C . LEU A 1 103 ? -25.801 1.369 23.766 1.00 97.25 103 LEU A C 1
ATOM 786 O O . LEU A 1 103 ? -26.532 0.476 24.189 1.00 97.25 103 LEU A O 1
ATOM 790 N N . ALA A 1 104 ? -26.282 2.548 23.362 1.00 97.38 104 ALA A N 1
ATOM 791 C CA . ALA A 1 104 ? -27.708 2.866 23.322 1.00 97.38 104 ALA A CA 1
ATOM 792 C C . ALA A 1 104 ? -28.451 2.208 22.142 1.00 97.38 104 ALA A C 1
ATOM 794 O O . ALA A 1 104 ? -29.682 2.160 22.146 1.00 97.38 104 ALA A O 1
ATOM 795 N N . ALA A 1 105 ? -27.737 1.713 21.127 1.00 97.38 105 ALA A N 1
ATOM 796 C CA . ALA A 1 105 ? -28.330 1.108 19.943 1.00 97.38 105 ALA A CA 1
ATOM 797 C C . ALA A 1 105 ? -28.619 -0.390 20.173 1.00 97.38 105 ALA A C 1
ATOM 799 O O . ALA A 1 105 ? -27.697 -1.208 20.139 1.00 97.38 105 ALA A O 1
ATOM 800 N N . PRO A 1 106 ? -29.893 -0.816 20.302 1.00 94.94 106 PRO A N 1
ATOM 801 C CA . PRO A 1 106 ? -30.226 -2.217 20.577 1.00 94.94 106 PRO A CA 1
ATOM 802 C C . PRO A 1 106 ? -29.857 -3.161 19.425 1.00 94.94 106 PRO A C 1
ATOM 804 O O . PRO A 1 106 ? -29.784 -4.369 19.618 1.00 94.94 106 PRO A O 1
ATOM 807 N N . ALA A 1 107 ? -29.620 -2.625 18.226 1.00 96.50 107 ALA A N 1
ATOM 808 C CA . ALA A 1 107 ? -29.228 -3.393 17.053 1.00 96.50 107 ALA A CA 1
ATOM 809 C C . ALA A 1 107 ? -27.721 -3.693 16.984 1.00 96.50 107 ALA A C 1
ATOM 811 O O . ALA A 1 107 ? -27.324 -4.457 16.114 1.00 96.50 107 ALA A O 1
ATOM 812 N N . LEU A 1 108 ? -26.881 -3.108 17.848 1.00 97.00 108 LEU A N 1
ATOM 813 C CA . LEU A 1 108 ? -25.422 -3.238 17.784 1.00 97.00 108 LEU A CA 1
ATOM 814 C C . LEU A 1 108 ? -24.849 -3.857 19.062 1.00 97.00 108 LEU A C 1
ATOM 816 O O . LEU A 1 108 ? -25.443 -3.786 20.140 1.00 97.00 108 LEU A O 1
ATOM 820 N N . ARG A 1 109 ? -23.660 -4.451 18.934 1.00 96.62 109 ARG A N 1
ATOM 821 C CA . ARG A 1 109 ? -22.824 -4.877 20.060 1.00 96.62 109 ARG A CA 1
ATOM 822 C C . ARG A 1 109 ? -21.441 -4.261 19.917 1.00 96.62 109 ARG A C 1
ATOM 824 O O . ARG A 1 109 ? -20.732 -4.549 18.953 1.00 96.62 109 ARG A O 1
ATOM 831 N N . LEU A 1 110 ? -21.041 -3.448 20.891 1.00 97.69 110 LEU A N 1
ATOM 832 C CA . LEU A 1 110 ? -19.668 -2.961 20.974 1.00 97.69 110 LEU A CA 1
ATOM 833 C C . LEU A 1 110 ? -18.736 -4.142 21.268 1.00 97.69 110 LEU A C 1
ATOM 835 O O . LEU A 1 110 ? -18.825 -4.748 22.330 1.00 97.69 110 LEU A O 1
ATOM 839 N N . ALA A 1 111 ? -17.858 -4.468 20.324 1.00 97.56 111 ALA A N 1
ATOM 840 C CA . ALA A 1 111 ? -16.826 -5.484 20.509 1.00 97.56 111 ALA A CA 1
ATOM 841 C C . ALA A 1 111 ? -15.489 -4.867 20.922 1.00 97.56 111 ALA A C 1
ATOM 843 O O . ALA A 1 111 ? -14.711 -5.508 21.626 1.00 97.56 111 ALA A O 1
ATOM 844 N N . GLY A 1 112 ? -15.207 -3.631 20.506 1.00 97.88 112 GLY A N 1
ATOM 845 C CA . GLY A 1 112 ? -13.919 -3.039 20.815 1.00 97.88 112 GLY A CA 1
ATOM 846 C C . GLY A 1 112 ? -13.614 -1.712 20.151 1.00 97.88 112 GLY A C 1
ATOM 847 O O . GLY A 1 112 ? -14.508 -0.984 19.716 1.00 97.88 112 GLY A O 1
ATOM 848 N N . LEU A 1 113 ? -12.321 -1.413 20.082 1.00 98.38 113 LEU A N 1
ATOM 849 C CA . LEU A 1 113 ? -11.785 -0.158 19.569 1.00 98.38 113 LEU A CA 1
ATOM 850 C C . LEU A 1 113 ? -10.793 -0.420 18.431 1.00 98.38 113 LEU A C 1
ATOM 852 O O . LEU A 1 113 ? -10.090 -1.431 18.417 1.00 98.38 113 LEU A O 1
ATOM 856 N N . HIS A 1 114 ? -10.744 0.502 17.475 1.00 98.31 114 HIS A N 1
ATOM 857 C CA . HIS A 1 114 ? -9.828 0.482 16.334 1.00 98.31 114 HIS A CA 1
ATOM 858 C C . HIS A 1 114 ? -8.984 1.753 16.321 1.00 98.31 114 HIS A C 1
ATOM 860 O O . HIS A 1 114 ? -9.510 2.831 16.573 1.00 98.31 114 HIS A O 1
ATOM 866 N N . SER A 1 115 ? -7.700 1.650 15.992 1.00 95.88 115 SER A N 1
ATOM 867 C CA . SER A 1 115 ? -6.859 2.799 15.660 1.00 95.88 115 SER A CA 1
ATOM 868 C C . SER A 1 115 ? -5.921 2.445 14.512 1.00 95.88 115 SER A C 1
ATOM 870 O O . SER A 1 115 ? -5.409 1.334 14.436 1.00 95.88 115 SER A O 1
ATOM 872 N N . HIS A 1 116 ? -5.702 3.390 13.601 1.00 95.19 116 HIS A N 1
ATOM 873 C CA . HIS A 1 116 ? -4.762 3.257 12.493 1.00 95.19 116 HIS A CA 1
ATOM 874 C C . HIS A 1 116 ? -3.950 4.542 12.395 1.00 95.19 116 HIS A C 1
ATOM 876 O O . HIS A 1 116 ? -4.514 5.587 12.073 1.00 95.19 116 HIS A O 1
ATOM 882 N N . ILE A 1 117 ? -2.648 4.442 12.656 1.00 91.94 117 ILE A N 1
ATOM 883 C CA . ILE A 1 117 ? -1.800 5.599 12.975 1.00 91.94 117 ILE A CA 1
ATOM 884 C C . ILE A 1 117 ? -0.846 6.028 11.862 1.00 91.94 117 ILE A C 1
ATOM 886 O O . ILE A 1 117 ? -0.106 6.986 12.036 1.00 91.94 117 ILE A O 1
ATOM 890 N N . GLY A 1 118 ? -0.811 5.333 10.723 1.00 90.19 118 GLY A N 1
ATOM 891 C CA . GLY A 1 118 ? 0.056 5.761 9.628 1.00 90.19 118 GLY A CA 1
ATOM 892 C C . GLY A 1 118 ? 0.447 4.676 8.639 1.00 90.19 118 GLY A C 1
ATOM 893 O O . GLY A 1 118 ? -0.205 3.642 8.498 1.00 90.19 118 GLY A O 1
ATOM 894 N N . SER A 1 119 ? 1.527 4.941 7.907 1.00 90.88 119 SER A N 1
ATOM 895 C CA . SER A 1 119 ? 2.035 4.097 6.825 1.00 90.88 119 SER A CA 1
ATOM 896 C C . SER A 1 119 ? 3.559 4.124 6.802 1.00 90.88 119 SER A C 1
ATOM 898 O O . SER A 1 119 ? 4.163 5.138 7.124 1.00 90.88 119 SER A O 1
ATOM 900 N N . GLN A 1 120 ? 4.170 3.031 6.332 1.00 92.00 120 GLN A N 1
ATOM 901 C CA . GLN A 1 120 ? 5.627 2.848 6.326 1.00 92.00 120 GLN A CA 1
ATOM 902 C C . GLN A 1 120 ? 6.241 2.947 7.729 1.00 92.00 120 GLN A C 1
ATOM 904 O O . GLN A 1 120 ? 7.311 3.503 7.887 1.00 92.00 120 GLN A O 1
ATOM 909 N N . ILE A 1 121 ? 5.572 2.412 8.748 1.00 90.56 121 ILE A N 1
ATOM 910 C CA . ILE A 1 121 ? 6.049 2.434 10.135 1.00 90.56 121 ILE A CA 1
ATOM 911 C C . ILE A 1 121 ? 7.081 1.316 10.322 1.00 90.56 121 ILE A C 1
ATOM 913 O O . ILE A 1 121 ? 6.783 0.159 10.000 1.00 90.56 121 ILE A O 1
ATOM 917 N N . TYR A 1 122 ? 8.278 1.655 10.810 1.00 86.69 122 TYR A N 1
ATOM 918 C CA . TYR A 1 122 ? 9.394 0.712 10.968 1.00 86.69 122 TYR A CA 1
ATOM 919 C C . TYR A 1 122 ? 9.586 0.217 12.404 1.00 86.69 122 TYR A C 1
ATOM 921 O O . TYR A 1 122 ? 10.164 -0.852 12.586 1.00 86.69 122 TYR A O 1
ATOM 929 N N . ASP A 1 123 ? 9.064 0.927 13.407 1.00 83.44 123 ASP A N 1
ATOM 930 C CA . ASP A 1 123 ? 9.192 0.567 14.823 1.00 83.44 123 ASP A CA 1
ATOM 931 C C . ASP A 1 123 ? 7.842 0.467 15.563 1.00 83.44 123 ASP A C 1
ATOM 933 O O . ASP A 1 123 ? 6.760 0.590 14.984 1.00 83.44 123 ASP A O 1
ATOM 937 N N . THR A 1 124 ? 7.903 0.161 16.862 1.00 84.94 124 THR A N 1
ATOM 938 C CA . THR A 1 124 ? 6.726 -0.037 17.719 1.00 84.94 124 THR A CA 1
ATOM 939 C C . THR A 1 124 ? 6.352 1.181 18.561 1.00 84.94 124 THR A C 1
ATOM 941 O O . THR A 1 124 ? 5.315 1.138 19.220 1.00 84.94 124 THR A O 1
ATOM 944 N N . ALA A 1 125 ? 7.143 2.258 18.563 1.00 86.31 125 ALA A N 1
ATOM 945 C CA . ALA A 1 125 ? 6.965 3.370 19.499 1.00 86.31 125 ALA A CA 1
ATOM 946 C C . ALA A 1 125 ? 5.657 4.135 19.239 1.00 86.31 125 ALA A C 1
ATOM 948 O O . ALA A 1 125 ? 4.891 4.413 20.165 1.00 86.31 125 ALA A O 1
ATOM 949 N N . GLY A 1 126 ? 5.338 4.392 17.966 1.00 86.88 126 GLY A N 1
ATOM 950 C CA . GLY A 1 126 ? 4.056 4.997 17.588 1.00 86.88 126 GLY A CA 1
ATOM 951 C C . GLY A 1 126 ? 2.859 4.135 18.008 1.00 86.88 126 GLY A C 1
ATOM 952 O O . GLY A 1 126 ? 1.865 4.645 18.531 1.00 86.88 126 GLY A O 1
ATOM 953 N N . PHE A 1 127 ? 2.968 2.812 17.846 1.00 88.62 127 PHE A N 1
ATOM 954 C CA . PHE A 1 127 ? 1.920 1.883 18.268 1.00 88.62 127 PHE A CA 1
ATOM 955 C C . PHE A 1 127 ? 1.770 1.812 19.789 1.00 88.62 127 PHE A C 1
ATOM 957 O O . PHE A 1 127 ? 0.649 1.657 20.267 1.00 88.62 127 PHE A O 1
ATOM 964 N N . GLU A 1 128 ? 2.860 1.946 20.547 1.00 89.06 128 GLU A N 1
ATOM 965 C CA . GLU A 1 128 ? 2.824 1.990 22.011 1.00 89.06 128 GLU A CA 1
ATOM 966 C C . GLU A 1 128 ? 1.975 3.149 22.517 1.00 89.06 128 GLU A C 1
ATOM 968 O O . GLU A 1 128 ? 1.031 2.952 23.285 1.00 89.06 128 GLU A O 1
ATOM 973 N N . MET A 1 129 ? 2.262 4.353 22.025 1.00 89.06 129 MET A N 1
ATOM 974 C CA . MET A 1 129 ? 1.523 5.546 22.413 1.00 89.06 129 MET A CA 1
ATOM 975 C C . MET A 1 129 ? 0.055 5.477 21.972 1.00 89.06 129 MET A C 1
ATOM 977 O O . MET A 1 129 ? -0.840 5.863 22.726 1.00 89.06 129 MET A O 1
ATOM 981 N N . ALA A 1 130 ? -0.214 4.954 20.774 1.00 90.94 130 ALA A N 1
ATOM 982 C CA . ALA A 1 130 ? -1.578 4.771 20.293 1.00 90.94 130 ALA A CA 1
ATOM 983 C C . ALA A 1 130 ? -2.357 3.760 21.145 1.00 90.94 130 ALA A C 1
ATOM 985 O O . ALA A 1 130 ? -3.483 4.038 21.553 1.00 90.94 130 ALA A O 1
ATOM 986 N N . ALA A 1 131 ? -1.749 2.614 21.464 1.00 91.19 131 ALA A N 1
ATOM 987 C CA . ALA A 1 131 ? -2.352 1.596 22.315 1.00 91.19 131 ALA A CA 1
ATOM 988 C C . ALA A 1 131 ? -2.650 2.145 23.714 1.00 91.19 131 ALA A C 1
ATOM 990 O O . ALA A 1 131 ? -3.740 1.909 24.227 1.00 91.19 131 ALA A O 1
ATOM 991 N N . HIS A 1 132 ? -1.730 2.921 24.297 1.00 91.31 132 HIS A N 1
ATOM 992 C CA . HIS A 1 132 ? -1.947 3.593 25.578 1.00 91.31 132 HIS A CA 1
ATOM 993 C C . HIS A 1 132 ? -3.196 4.489 25.541 1.00 91.31 132 HIS A C 1
ATOM 995 O O . HIS A 1 132 ? -4.123 4.271 26.318 1.00 91.31 132 HIS A O 1
ATOM 1001 N N . ARG A 1 133 ? -3.288 5.410 24.570 1.00 92.69 133 ARG A N 1
ATOM 1002 C CA . ARG A 1 133 ? -4.427 6.340 24.435 1.00 92.69 133 ARG A CA 1
ATOM 1003 C C . ARG A 1 133 ? -5.761 5.630 24.171 1.00 92.69 133 ARG A C 1
ATOM 1005 O O . ARG A 1 133 ? -6.798 6.025 24.697 1.00 92.69 133 ARG A O 1
ATOM 1012 N N . VAL A 1 134 ? -5.763 4.563 23.371 1.00 94.19 134 VAL A N 1
ATOM 1013 C CA . VAL A 1 134 ? -6.986 3.771 23.135 1.00 94.19 134 VAL A CA 1
ATOM 1014 C C . VAL A 1 134 ? -7.397 2.998 24.391 1.00 94.19 134 VAL A C 1
ATOM 1016 O O . VAL A 1 134 ? -8.588 2.886 24.682 1.00 94.19 134 VAL A O 1
ATOM 1019 N N . LEU A 1 135 ? -6.437 2.488 25.165 1.00 93.88 135 LEU A N 1
ATOM 1020 C CA . LEU A 1 135 ? -6.726 1.788 26.414 1.00 93.88 135 LEU A CA 1
ATOM 1021 C C . LEU A 1 135 ? -7.241 2.731 27.506 1.00 93.88 135 LEU A C 1
ATOM 1023 O O . LEU A 1 135 ? -8.074 2.302 28.296 1.00 93.88 135 LEU A O 1
ATOM 1027 N N . GLU A 1 136 ? -6.865 4.012 27.515 1.00 93.81 136 GLU A N 1
ATOM 1028 C CA . GLU A 1 136 ? -7.502 5.012 28.387 1.00 93.81 136 GLU A CA 1
ATOM 1029 C C . GLU A 1 136 ? -9.006 5.145 28.111 1.00 93.81 136 GLU A C 1
ATOM 1031 O O . GLU A 1 136 ? -9.799 5.257 29.045 1.00 93.81 136 GLU A O 1
ATOM 1036 N N . LEU A 1 137 ? -9.429 5.091 26.842 1.00 96.25 137 LEU A N 1
ATOM 1037 C CA . LEU A 1 137 ? -10.854 5.035 26.509 1.00 96.25 137 LEU A CA 1
ATOM 1038 C C . LEU A 1 137 ? -11.475 3.714 26.981 1.00 96.25 137 LEU A C 1
ATOM 1040 O O . LEU A 1 137 ? -12.554 3.727 27.560 1.00 96.25 137 LEU A O 1
ATOM 1044 N N . ALA A 1 138 ? -10.791 2.580 26.809 1.00 96.94 138 ALA A N 1
ATOM 1045 C CA . ALA A 1 138 ? -11.279 1.290 27.305 1.00 96.94 138 ALA A CA 1
ATOM 1046 C C . ALA A 1 138 ? -11.483 1.272 28.835 1.00 96.94 138 ALA A C 1
ATOM 1048 O O . ALA A 1 138 ? -12.453 0.684 29.314 1.00 96.94 138 ALA A O 1
ATOM 1049 N N . VAL A 1 139 ? -10.609 1.946 29.593 1.00 96.25 139 VAL A N 1
ATOM 1050 C CA . VAL A 1 139 ? -10.767 2.168 31.040 1.00 96.25 139 VAL A CA 1
ATOM 1051 C C . VAL A 1 139 ? -12.058 2.926 31.324 1.00 96.25 139 VAL A C 1
ATOM 1053 O O . VAL A 1 139 ? -12.867 2.444 32.110 1.00 96.25 139 VAL A O 1
ATOM 1056 N N . ARG A 1 140 ? -12.296 4.057 30.644 1.00 96.00 140 ARG A N 1
ATOM 1057 C CA . ARG A 1 140 ? -13.524 4.848 30.830 1.00 96.00 140 ARG A CA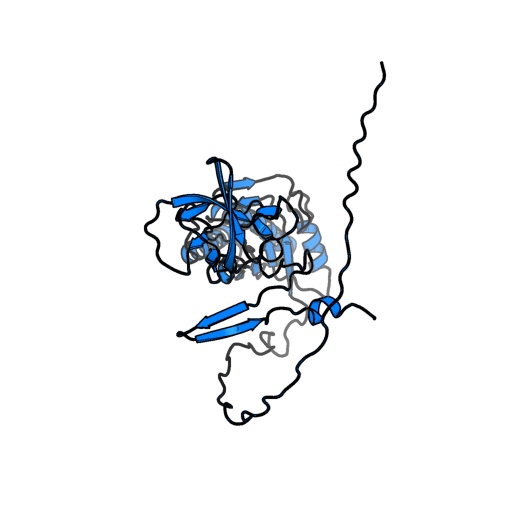 1
ATOM 1058 C C . ARG A 1 140 ? -14.781 4.046 30.503 1.00 96.00 140 ARG A C 1
ATOM 1060 O O . ARG A 1 140 ? -15.735 4.083 31.270 1.00 96.00 140 ARG A O 1
ATOM 1067 N N . ILE A 1 141 ? -14.758 3.256 29.426 1.00 97.31 141 ILE A N 1
ATOM 1068 C CA . ILE A 1 141 ? -15.880 2.384 29.045 1.00 97.31 141 ILE A CA 1
ATOM 1069 C C . ILE A 1 141 ? -16.199 1.375 30.154 1.00 97.31 141 ILE A C 1
ATOM 1071 O O . ILE A 1 141 ? -17.366 1.171 30.494 1.00 97.31 141 ILE A O 1
ATOM 1075 N N . ARG A 1 142 ? -15.175 0.743 30.734 1.00 96.44 142 ARG A N 1
ATOM 1076 C CA . ARG A 1 142 ? -15.366 -0.181 31.853 1.00 96.44 142 ARG A CA 1
ATOM 1077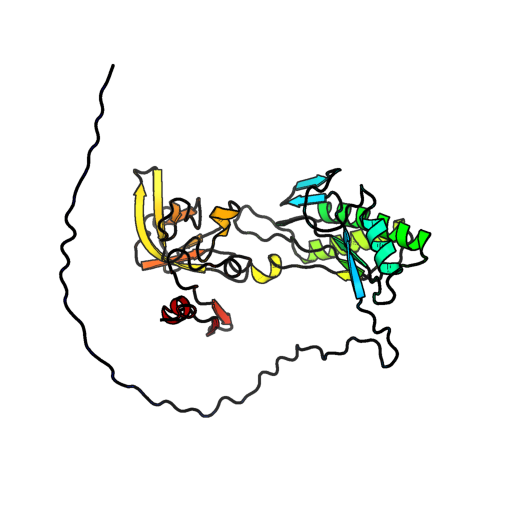 C C . ARG A 1 142 ? -15.907 0.542 33.079 1.00 96.44 142 ARG A C 1
ATOM 1079 O O . ARG A 1 142 ? -16.832 0.034 33.701 1.00 96.44 142 ARG A O 1
ATOM 1086 N N . ASP A 1 143 ? -15.324 1.675 33.437 1.00 96.19 143 ASP A N 1
ATOM 1087 C CA . ASP A 1 143 ? -15.641 2.351 34.691 1.00 96.19 143 ASP A CA 1
ATOM 1088 C C . ASP A 1 143 ? -17.047 2.984 34.647 1.00 96.19 143 ASP A C 1
ATOM 1090 O O . ASP A 1 143 ? -17.751 2.977 35.655 1.00 96.19 143 ASP A O 1
ATOM 1094 N N . GLU A 1 144 ? -17.492 3.462 33.479 1.00 96.75 144 GLU A N 1
ATOM 1095 C CA . GLU A 1 144 ? -18.819 4.063 33.285 1.00 96.75 144 GLU A CA 1
ATOM 1096 C C . GLU A 1 144 ? -19.920 3.025 33.001 1.00 96.75 144 GLU A C 1
ATOM 1098 O O . GLU A 1 144 ? -21.029 3.147 33.522 1.00 96.75 144 GLU A O 1
ATOM 1103 N N . TYR A 1 145 ? -19.632 1.987 32.205 1.00 96.69 145 TYR A N 1
ATOM 1104 C CA . TYR A 1 145 ? -20.654 1.047 31.714 1.00 96.69 145 TYR A CA 1
ATOM 1105 C C . TYR A 1 145 ? -20.487 -0.394 32.212 1.00 96.69 145 TYR A C 1
ATOM 1107 O O . TYR A 1 145 ? -21.333 -1.241 31.927 1.00 96.69 145 TYR A O 1
ATOM 1115 N N . GLY A 1 146 ? -19.405 -0.716 32.925 1.00 95.81 146 GLY A N 1
ATOM 1116 C CA . GLY A 1 146 ? -19.100 -2.084 33.359 1.00 95.81 146 GLY A CA 1
ATOM 1117 C C . GLY A 1 146 ? -18.690 -3.022 32.218 1.00 95.81 146 GLY A C 1
ATOM 1118 O O . GLY A 1 146 ? -18.767 -4.241 32.370 1.00 95.81 146 GLY A O 1
ATOM 1119 N N . ILE A 1 147 ? -18.280 -2.479 31.065 1.00 95.31 147 ILE A N 1
ATOM 1120 C CA . ILE A 1 147 ? -17.977 -3.246 29.849 1.00 95.31 147 ILE A CA 1
ATOM 1121 C C . ILE A 1 147 ? -16.466 -3.316 29.627 1.00 95.31 147 ILE A C 1
ATOM 1123 O O . ILE A 1 147 ? -15.799 -2.296 29.482 1.00 95.31 147 ILE A O 1
ATOM 1127 N N . ALA A 1 148 ? -15.926 -4.529 29.532 1.00 95.06 148 ALA A N 1
ATOM 1128 C CA . ALA A 1 148 ? -14.575 -4.750 29.028 1.00 95.06 148 ALA A CA 1
ATOM 1129 C C . ALA A 1 148 ? -14.611 -4.957 27.508 1.00 95.06 148 ALA A C 1
ATOM 1131 O O . ALA A 1 148 ? -15.423 -5.736 27.009 1.00 95.06 148 ALA A O 1
ATOM 1132 N N . ILE A 1 149 ? -13.721 -4.286 26.774 1.00 96.19 149 ILE A N 1
ATOM 1133 C CA . ILE A 1 149 ? -13.590 -4.505 25.329 1.00 96.19 149 ILE A CA 1
ATOM 1134 C C . ILE A 1 149 ? -13.036 -5.906 25.039 1.00 96.19 149 ILE A C 1
ATOM 1136 O O . ILE A 1 149 ? -12.126 -6.388 25.712 1.00 96.19 149 ILE A O 1
ATOM 1140 N N . GLU A 1 150 ? -13.574 -6.558 24.014 1.00 96.56 150 GLU A N 1
ATOM 1141 C CA . GLU A 1 150 ? -13.165 -7.903 23.596 1.00 96.56 150 GLU A CA 1
ATOM 1142 C C . GLU A 1 150 ? -12.030 -7.856 22.570 1.00 96.56 150 GLU A C 1
ATOM 1144 O O . GLU A 1 150 ? -11.242 -8.797 22.468 1.00 96.56 150 GLU A O 1
ATOM 1149 N N . GLU A 1 151 ? -11.955 -6.774 21.793 1.00 97.75 151 GLU A N 1
ATOM 1150 C CA . GLU A 1 151 ? -11.012 -6.609 20.692 1.00 97.75 151 GLU A CA 1
ATOM 1151 C C . GLU A 1 151 ? -10.357 -5.223 20.703 1.00 97.75 151 GLU A C 1
ATOM 1153 O O . GLU A 1 151 ? -11.003 -4.196 20.913 1.00 97.75 151 GLU A O 1
ATOM 1158 N N . LEU A 1 152 ? -9.054 -5.199 20.445 1.00 97.56 152 LEU A N 1
ATOM 1159 C CA . LEU A 1 152 ? -8.302 -3.986 20.165 1.00 97.56 152 LEU A CA 1
ATOM 1160 C C . LEU A 1 152 ? -7.608 -4.171 18.821 1.00 97.56 152 LEU A C 1
ATOM 1162 O O . LEU A 1 152 ? -6.729 -5.021 18.686 1.00 97.56 152 LEU A O 1
ATOM 1166 N N . ASN A 1 153 ? -8.000 -3.371 17.837 1.00 97.75 153 ASN A N 1
ATOM 1167 C CA . ASN A 1 153 ? -7.392 -3.378 16.517 1.00 97.75 153 ASN A CA 1
ATOM 1168 C C . ASN A 1 153 ? -6.434 -2.187 16.393 1.00 97.75 153 ASN A C 1
ATOM 1170 O O . ASN A 1 153 ? -6.870 -1.039 16.451 1.00 97.75 153 ASN A O 1
ATOM 1174 N N . LEU A 1 154 ? -5.137 -2.457 16.231 1.00 95.88 154 LEU A N 1
ATOM 1175 C CA . LEU A 1 154 ? -4.098 -1.422 16.094 1.00 95.88 154 LEU A CA 1
ATOM 1176 C C . LEU A 1 154 ? -3.769 -1.091 14.631 1.00 95.88 154 LEU A C 1
ATOM 1178 O O . LEU A 1 154 ? -2.736 -0.493 14.333 1.00 95.88 154 LEU A O 1
ATOM 1182 N N . GLY A 1 155 ? -4.652 -1.473 13.710 1.00 95.31 155 GLY A N 1
ATOM 1183 C CA . GLY A 1 155 ? -4.566 -1.087 12.318 1.00 95.31 155 GLY A CA 1
ATOM 1184 C C . GLY A 1 155 ? -3.376 -1.723 11.611 1.00 95.31 155 GLY A C 1
ATOM 1185 O O . GLY A 1 155 ? -2.931 -2.828 11.927 1.00 95.31 155 GLY A O 1
ATOM 1186 N N . GLY A 1 156 ? -2.900 -1.035 10.579 1.00 94.19 156 GLY A N 1
ATOM 1187 C CA . GLY A 1 156 ? -1.848 -1.508 9.690 1.00 94.19 156 GLY A CA 1
ATOM 1188 C C . GLY A 1 156 ? -0.685 -0.531 9.661 1.00 94.19 156 GLY A C 1
ATOM 1189 O O . GLY A 1 156 ? -0.278 0.005 10.681 1.00 94.19 156 GLY A O 1
ATOM 1190 N N . GLY A 1 157 ? -0.155 -0.289 8.464 1.00 91.81 157 GLY A N 1
ATOM 1191 C CA . GLY A 1 157 ? 0.914 0.691 8.271 1.00 91.81 157 GLY A CA 1
ATOM 1192 C C . GLY A 1 157 ? 2.328 0.126 8.363 1.00 91.81 157 GLY A C 1
ATOM 1193 O O . GLY A 1 157 ? 3.263 0.851 8.040 1.00 91.81 157 GLY A O 1
ATOM 1194 N N . PHE A 1 158 ? 2.483 -1.160 8.695 1.00 93.69 158 PHE A N 1
ATOM 1195 C CA . PHE A 1 158 ? 3.777 -1.850 8.728 1.00 93.69 158 PHE A CA 1
ATOM 1196 C C . PHE A 1 158 ? 4.566 -1.636 7.434 1.00 93.69 158 PHE A C 1
ATOM 1198 O O . PHE A 1 158 ? 4.057 -1.883 6.329 1.00 93.69 158 PHE A O 1
ATOM 1205 N N . GLY A 1 159 ? 5.786 -1.135 7.594 1.00 93.31 159 GLY A N 1
ATOM 1206 C CA . GLY A 1 159 ? 6.657 -0.780 6.492 1.00 93.31 159 GLY A CA 1
ATOM 1207 C C . GLY A 1 159 ? 7.248 -1.976 5.760 1.00 93.31 159 GLY A C 1
ATOM 1208 O O . GLY A 1 159 ? 7.291 -3.097 6.261 1.00 93.31 159 GLY A O 1
ATOM 1209 N N . ILE A 1 160 ? 7.691 -1.706 4.537 1.00 96.06 160 ILE A N 1
ATOM 1210 C CA . ILE A 1 160 ? 8.519 -2.603 3.730 1.00 96.06 160 ILE A CA 1
ATOM 1211 C C . ILE A 1 160 ? 9.707 -1.823 3.182 1.00 96.06 160 ILE A C 1
ATOM 1213 O O . ILE A 1 160 ? 9.635 -0.597 3.075 1.00 96.06 160 ILE A O 1
ATOM 1217 N N . ALA A 1 161 ? 10.747 -2.537 2.765 1.00 96.56 161 ALA A N 1
ATOM 1218 C CA . ALA A 1 161 ? 11.861 -1.927 2.066 1.00 96.56 161 ALA A CA 1
ATOM 1219 C C . ALA A 1 161 ? 11.505 -1.705 0.589 1.00 96.56 161 ALA A C 1
ATOM 1221 O O . ALA A 1 161 ? 11.229 -2.662 -0.140 1.00 96.56 161 ALA A O 1
ATOM 1222 N N . TYR A 1 162 ? 11.484 -0.443 0.154 1.00 97.06 162 TYR A N 1
ATOM 1223 C CA . TYR A 1 162 ? 11.360 -0.065 -1.258 1.00 97.06 162 TYR A CA 1
ATOM 1224 C C . TYR A 1 162 ? 12.727 0.134 -1.910 1.00 97.06 162 TYR A C 1
ATOM 1226 O O . TYR A 1 162 ? 12.877 -0.088 -3.114 1.00 97.06 162 TYR A O 1
ATOM 1234 N N . THR A 1 163 ? 13.696 0.564 -1.104 1.00 96.62 163 THR A N 1
ATOM 1235 C CA . THR A 1 163 ? 15.088 0.819 -1.459 1.00 96.62 163 THR A CA 1
ATOM 1236 C C . THR A 1 163 ? 16.025 0.163 -0.447 1.00 96.62 163 THR A C 1
ATOM 1238 O O . THR A 1 163 ? 15.604 -0.249 0.630 1.00 96.62 163 THR A O 1
ATOM 1241 N N . ALA A 1 164 ? 17.319 0.096 -0.765 1.00 93.62 164 ALA A N 1
ATOM 1242 C CA . ALA A 1 164 ? 18.327 -0.439 0.153 1.00 93.62 164 ALA A CA 1
ATOM 1243 C C . ALA A 1 164 ? 18.554 0.426 1.412 1.00 93.62 164 ALA A C 1
ATOM 1245 O O . ALA A 1 164 ? 19.228 -0.025 2.331 1.00 93.62 164 ALA A O 1
ATOM 1246 N N . ALA A 1 165 ? 18.036 1.659 1.441 1.00 93.06 165 ALA A N 1
ATOM 1247 C CA . ALA A 1 165 ? 18.123 2.544 2.603 1.00 93.06 165 ALA A CA 1
ATOM 1248 C C . ALA A 1 165 ? 16.995 2.306 3.623 1.00 93.06 165 ALA A C 1
ATOM 1250 O O . ALA A 1 165 ? 17.059 2.830 4.730 1.00 93.06 165 ALA A O 1
ATOM 1251 N N . ASP A 1 166 ? 15.961 1.551 3.248 1.00 94.12 166 ASP A N 1
ATOM 1252 C CA . ASP A 1 166 ? 14.841 1.240 4.128 1.00 94.12 166 ASP A CA 1
ATOM 1253 C C . ASP A 1 166 ? 15.170 0.042 5.028 1.00 94.12 166 ASP A C 1
ATOM 1255 O O . ASP A 1 166 ? 15.577 -1.010 4.532 1.00 94.12 166 ASP A O 1
ATOM 1259 N N . ASP A 1 167 ? 14.908 0.173 6.330 1.00 91.50 167 ASP A N 1
ATOM 1260 C CA . ASP A 1 167 ? 15.184 -0.860 7.339 1.00 91.50 167 ASP A CA 1
ATOM 1261 C C . ASP A 1 167 ? 13.945 -1.139 8.221 1.00 91.50 167 ASP A C 1
ATOM 1263 O O . ASP A 1 167 ? 13.896 -0.760 9.394 1.00 91.50 167 ASP A O 1
ATOM 1267 N N . PRO A 1 168 ? 12.869 -1.733 7.662 1.00 90.81 168 PRO A N 1
ATOM 1268 C CA . PRO A 1 168 ? 11.694 -2.094 8.449 1.00 90.81 168 PRO A CA 1
ATOM 1269 C C . PRO A 1 168 ? 12.017 -3.234 9.423 1.00 90.81 168 PRO A C 1
ATOM 1271 O O . PRO A 1 168 ? 12.610 -4.244 9.037 1.00 90.81 168 PRO A O 1
ATOM 1274 N N . ALA A 1 169 ? 11.543 -3.131 10.669 1.00 87.81 169 ALA A N 1
ATOM 1275 C CA . ALA A 1 169 ? 11.712 -4.208 11.637 1.00 87.81 169 ALA A CA 1
ATOM 1276 C C . ALA A 1 169 ? 11.036 -5.515 11.187 1.00 87.81 169 ALA A C 1
ATOM 1278 O O . ALA A 1 169 ? 9.983 -5.526 10.540 1.00 87.81 169 ALA A O 1
ATOM 1279 N N . ASP A 1 170 ? 11.620 -6.641 11.604 1.00 89.12 170 ASP A N 1
ATOM 1280 C CA . ASP A 1 170 ? 11.044 -7.962 11.368 1.00 89.12 170 ASP A CA 1
ATOM 1281 C C . ASP A 1 170 ? 9.628 -8.063 11.963 1.00 89.12 170 ASP A C 1
ATOM 1283 O O . ASP A 1 170 ? 9.357 -7.644 13.094 1.00 89.12 170 ASP A O 1
ATOM 1287 N N . VAL A 1 171 ? 8.709 -8.674 11.212 1.00 87.12 171 VAL A N 1
ATOM 1288 C CA . VAL A 1 171 ? 7.295 -8.776 11.600 1.00 87.12 171 VAL A CA 1
ATOM 1289 C C . VAL A 1 171 ? 7.096 -9.481 12.945 1.00 87.12 171 VAL A C 1
ATOM 1291 O O . VAL A 1 171 ? 6.163 -9.154 13.676 1.00 87.12 171 VAL A O 1
ATOM 1294 N N . GLN A 1 172 ? 7.968 -10.423 13.316 1.00 90.38 172 GLN A N 1
ATOM 1295 C CA . GLN A 1 172 ? 7.912 -11.095 14.613 1.00 90.38 172 GLN A CA 1
ATOM 1296 C C . GLN A 1 172 ? 8.340 -10.166 15.747 1.00 90.38 172 GLN A C 1
ATOM 1298 O O . GLN A 1 172 ? 7.821 -10.288 16.856 1.00 90.38 172 GLN A O 1
ATOM 1303 N N . VAL A 1 173 ? 9.275 -9.245 15.493 1.00 90.25 173 VAL A N 1
ATOM 1304 C CA . VAL A 1 173 ? 9.675 -8.213 16.460 1.00 90.25 173 VAL A CA 1
ATOM 1305 C C . VAL A 1 173 ? 8.511 -7.261 16.699 1.00 90.25 173 VAL A C 1
ATOM 1307 O O . VAL A 1 173 ? 8.117 -7.086 17.850 1.00 90.25 173 VAL A O 1
ATOM 1310 N N . ILE A 1 174 ? 7.892 -6.752 15.630 1.00 88.19 174 ILE A N 1
ATOM 1311 C CA . ILE A 1 174 ? 6.716 -5.878 15.732 1.00 88.19 174 ILE A CA 1
ATOM 1312 C C . ILE A 1 174 ? 5.577 -6.598 16.466 1.00 88.19 174 ILE A C 1
ATOM 1314 O O . ILE A 1 174 ? 5.034 -6.075 17.435 1.00 88.19 174 ILE A O 1
ATOM 1318 N N . ALA A 1 175 ? 5.240 -7.828 16.069 1.00 91.00 175 ALA A N 1
ATOM 1319 C CA . ALA A 1 175 ? 4.146 -8.580 16.680 1.00 91.00 175 ALA A CA 1
ATOM 1320 C C . ALA A 1 175 ? 4.375 -8.877 18.173 1.00 91.00 175 ALA A C 1
ATOM 1322 O O . ALA A 1 175 ? 3.424 -8.819 18.955 1.00 91.00 175 ALA A O 1
ATOM 1323 N N . ARG A 1 176 ? 5.613 -9.191 18.584 1.00 92.62 176 ARG A N 1
ATOM 1324 C CA . ARG A 1 176 ? 5.964 -9.340 20.007 1.00 92.62 176 ARG A CA 1
ATOM 1325 C C . ARG A 1 176 ? 5.837 -8.012 20.743 1.00 92.62 176 ARG A C 1
ATOM 1327 O O . ARG A 1 176 ? 5.123 -7.966 21.736 1.00 92.62 176 ARG A O 1
ATOM 1334 N N . GLY A 1 177 ? 6.421 -6.942 20.203 1.00 91.06 177 GLY A N 1
ATOM 1335 C CA . GLY A 1 177 ? 6.347 -5.608 20.794 1.00 91.06 177 GLY A CA 1
ATOM 1336 C C . GLY A 1 177 ? 4.906 -5.154 21.026 1.00 91.06 177 GLY A C 1
ATOM 1337 O O . GLY A 1 177 ? 4.558 -4.789 22.142 1.00 91.06 177 GLY A O 1
ATOM 1338 N N . LEU A 1 178 ? 4.026 -5.281 20.026 1.00 91.69 178 LEU A N 1
ATOM 1339 C CA . LEU A 1 178 ? 2.607 -4.929 20.167 1.00 91.69 178 LEU A CA 1
ATOM 1340 C C . LEU A 1 178 ? 1.897 -5.739 21.259 1.00 91.69 178 LEU A C 1
ATOM 1342 O O . LEU A 1 178 ? 1.100 -5.191 22.021 1.00 91.69 178 LEU A O 1
ATOM 1346 N N . ARG A 1 179 ? 2.173 -7.045 21.348 1.00 93.50 179 ARG A N 1
ATOM 1347 C CA . ARG A 1 179 ? 1.592 -7.902 22.391 1.00 93.50 179 ARG A CA 1
ATOM 1348 C C . ARG A 1 179 ? 2.070 -7.495 23.781 1.00 93.50 179 ARG A C 1
ATOM 1350 O O . ARG A 1 179 ? 1.246 -7.431 24.690 1.00 93.50 179 ARG A O 1
ATOM 1357 N N . ASP A 1 180 ? 3.360 -7.214 23.931 1.00 93.50 180 ASP A N 1
ATOM 1358 C CA . ASP A 1 180 ? 3.963 -6.830 25.207 1.00 93.50 180 ASP A CA 1
ATOM 1359 C C . ASP A 1 180 ? 3.456 -5.456 25.665 1.00 93.50 180 ASP A C 1
ATOM 1361 O O . ASP A 1 180 ? 3.062 -5.301 26.823 1.00 93.50 180 ASP A O 1
ATOM 1365 N N . ILE A 1 181 ? 3.355 -4.498 24.737 1.00 90.69 181 ILE A N 1
ATOM 1366 C CA . ILE A 1 181 ? 2.738 -3.181 24.943 1.00 90.69 181 ILE A CA 1
ATOM 1367 C C . ILE A 1 181 ? 1.314 -3.344 25.478 1.00 90.69 181 ILE A C 1
ATOM 1369 O O . ILE A 1 181 ? 0.996 -2.849 26.559 1.00 90.69 181 ILE A O 1
ATOM 1373 N N . VAL A 1 182 ? 0.449 -4.063 24.752 1.00 93.25 182 VAL A N 1
ATOM 1374 C CA . VAL A 1 182 ? -0.966 -4.199 25.132 1.00 93.25 182 VAL A CA 1
ATOM 1375 C C . VAL A 1 182 ? -1.103 -4.934 26.462 1.00 93.25 182 VAL A C 1
ATOM 1377 O O . VAL A 1 182 ? -1.884 -4.508 27.310 1.00 93.25 182 VAL A O 1
ATOM 1380 N N . ALA A 1 183 ? -0.323 -5.994 26.689 1.00 93.88 183 ALA A N 1
ATOM 1381 C CA . ALA A 1 183 ? -0.344 -6.733 27.948 1.00 93.88 183 ALA A CA 1
ATOM 1382 C C . ALA A 1 183 ? 0.090 -5.864 29.141 1.00 93.88 183 ALA A C 1
ATOM 1384 O O . ALA A 1 183 ? -0.570 -5.877 30.182 1.00 93.88 183 ALA A O 1
ATOM 1385 N N . SER A 1 184 ? 1.169 -5.090 28.986 1.00 91.38 184 SER A N 1
ATOM 1386 C CA . SER A 1 184 ? 1.674 -4.173 30.012 1.00 91.38 184 SER A CA 1
ATOM 1387 C C . SER A 1 184 ? 0.648 -3.090 30.345 1.00 91.38 184 SER A C 1
ATOM 1389 O O . SER A 1 184 ? 0.286 -2.907 31.509 1.00 91.38 184 SER A O 1
ATOM 1391 N N . GLN A 1 185 ? 0.101 -2.436 29.320 1.00 89.31 185 GLN A N 1
ATOM 1392 C CA . GLN A 1 185 ? -0.885 -1.371 29.481 1.00 89.31 185 GLN A CA 1
ATOM 1393 C C . GLN A 1 185 ? -2.188 -1.890 30.105 1.00 89.31 185 GLN A C 1
ATOM 1395 O O . GLN A 1 185 ? -2.706 -1.278 31.036 1.00 89.31 185 GLN A O 1
ATOM 1400 N N . CYS A 1 186 ? -2.682 -3.062 29.686 1.00 93.12 186 CYS A N 1
ATOM 1401 C CA . CYS A 1 186 ? -3.860 -3.679 30.305 1.00 93.12 186 CYS A CA 1
ATOM 1402 C C . CYS A 1 186 ? -3.619 -4.009 31.782 1.00 93.12 186 CYS A C 1
ATOM 1404 O O . CYS A 1 186 ? -4.485 -3.747 32.614 1.00 93.12 186 CYS A O 1
ATOM 1406 N N . LYS A 1 187 ? -2.431 -4.523 32.132 1.00 93.56 187 LYS A N 1
ATOM 1407 C CA . LYS A 1 187 ? -2.063 -4.809 33.524 1.00 93.56 187 LYS A CA 1
ATOM 1408 C C . LYS A 1 187 ? -2.050 -3.541 34.379 1.00 93.56 187 LYS A C 1
ATOM 1410 O O . LYS A 1 187 ? -2.601 -3.560 35.476 1.00 93.56 187 LYS A O 1
ATOM 1415 N N . LEU A 1 188 ? -1.450 -2.456 33.884 1.00 88.62 188 LEU A N 1
ATOM 1416 C CA . LEU A 1 188 ? -1.427 -1.158 34.571 1.00 88.62 188 LEU A CA 1
ATOM 1417 C C . LEU A 1 188 ? -2.840 -0.584 34.750 1.00 88.62 188 LEU A C 1
ATOM 1419 O O . LEU A 1 188 ? -3.160 -0.047 35.805 1.00 88.62 188 LEU A O 1
ATOM 1423 N N . ALA A 1 189 ? -3.695 -0.759 33.744 1.00 87.06 189 ALA A N 1
ATOM 1424 C CA . ALA A 1 189 ? -5.073 -0.282 33.722 1.00 87.06 189 ALA A CA 1
ATOM 1425 C C . ALA A 1 189 ? -6.086 -1.205 34.436 1.00 87.06 189 ALA A C 1
ATOM 1427 O O . ALA A 1 189 ? -7.289 -0.919 34.435 1.00 87.06 189 ALA A O 1
ATOM 1428 N N . GLY A 1 190 ? -5.645 -2.348 34.979 1.00 91.38 190 GLY A N 1
ATOM 1429 C CA . GLY A 1 190 ? -6.519 -3.374 35.562 1.00 91.38 190 GLY A CA 1
ATOM 1430 C C . GLY A 1 190 ? -7.541 -3.961 34.576 1.00 91.38 190 GLY A C 1
ATOM 1431 O O . GLY A 1 190 ? -8.623 -4.379 34.989 1.00 91.38 190 GLY A O 1
ATOM 1432 N N . LEU A 1 191 ? -7.264 -3.911 33.269 1.00 92.69 191 LEU A N 1
ATOM 1433 C CA . LEU A 1 191 ? -8.134 -4.425 32.206 1.00 92.69 191 LEU A CA 1
ATOM 1434 C C . LEU A 1 191 ? -7.791 -5.891 31.893 1.00 92.69 191 LEU A C 1
ATOM 1436 O O . LEU A 1 191 ? -6.611 -6.255 31.890 1.00 92.69 191 LEU A O 1
ATOM 1440 N N . PRO A 1 192 ? -8.783 -6.742 31.567 1.00 93.94 192 PRO A N 1
ATOM 1441 C CA . PRO A 1 192 ? -8.488 -8.010 30.916 1.00 93.94 192 PRO A CA 1
ATOM 1442 C C . PRO A 1 192 ? -7.871 -7.737 29.531 1.00 93.94 192 PRO A C 1
ATOM 1444 O O . PRO A 1 192 ? -8.294 -6.797 28.853 1.00 93.94 192 PRO A O 1
ATOM 1447 N N . PRO A 1 193 ? -6.881 -8.529 29.087 1.00 92.88 193 PRO A N 1
ATOM 1448 C CA . PRO A 1 193 ? -6.256 -8.314 27.788 1.00 92.88 193 PRO A CA 1
ATOM 1449 C C . PRO A 1 193 ? -7.263 -8.600 26.658 1.00 92.88 193 PRO A C 1
ATOM 1451 O O . PRO A 1 193 ? -7.765 -9.728 26.578 1.00 92.88 193 PRO A O 1
ATOM 1454 N N . PRO A 1 194 ? -7.551 -7.630 25.768 1.00 95.62 194 PRO A N 1
ATOM 1455 C CA . PRO A 1 194 ? -8.415 -7.869 24.623 1.00 95.62 194 PRO A CA 1
ATOM 1456 C C . PRO A 1 194 ? -7.695 -8.726 23.579 1.00 95.62 194 PRO A C 1
ATOM 1458 O O . PRO A 1 194 ? -6.463 -8.829 23.546 1.00 95.62 194 PRO A O 1
ATOM 1461 N N . ARG A 1 195 ? -8.459 -9.306 22.654 1.00 96.56 195 ARG A N 1
ATOM 1462 C CA . ARG A 1 195 ? -7.889 -9.882 21.439 1.00 96.56 195 ARG A CA 1
ATOM 1463 C C . ARG A 1 195 ? -7.250 -8.763 20.616 1.00 96.56 195 ARG A C 1
ATOM 1465 O O . ARG A 1 195 ? -7.943 -7.868 20.149 1.00 96.56 195 ARG A O 1
ATOM 1472 N N . LEU A 1 196 ? -5.942 -8.849 20.399 1.00 95.69 196 LEU A N 1
ATOM 1473 C CA . LEU A 1 196 ? -5.227 -7.933 19.517 1.00 95.69 196 LEU A CA 1
ATOM 1474 C C . LEU A 1 196 ? -5.419 -8.338 18.047 1.00 95.69 196 LEU A C 1
ATOM 1476 O O . LEU A 1 196 ? -5.166 -9.490 17.678 1.00 95.69 196 LEU A O 1
ATOM 1480 N N . THR A 1 197 ? -5.830 -7.392 17.206 1.00 96.62 197 THR A N 1
ATOM 1481 C CA . THR A 1 197 ? -5.915 -7.543 15.746 1.00 96.62 197 THR A CA 1
ATOM 1482 C C . THR A 1 197 ? -5.123 -6.450 15.021 1.00 96.62 197 THR A C 1
ATOM 1484 O O . THR A 1 197 ? -4.838 -5.388 15.574 1.00 96.62 197 THR A O 1
ATOM 1487 N N . VAL A 1 198 ? -4.688 -6.760 13.795 1.00 95.75 198 VAL A N 1
ATOM 1488 C CA . VAL A 1 198 ? -3.865 -5.895 12.935 1.00 95.75 198 VAL A CA 1
ATOM 1489 C C . VAL A 1 198 ? -4.294 -6.041 11.471 1.00 95.75 198 VAL A C 1
ATOM 1491 O O . VAL A 1 198 ? -4.869 -7.059 11.083 1.00 95.75 198 VAL A O 1
ATOM 1494 N N . GLU A 1 199 ? -3.974 -5.048 10.642 1.00 97.00 199 GLU A N 1
ATOM 1495 C CA . GLU A 1 199 ? -4.485 -4.878 9.273 1.00 97.00 199 GLU A CA 1
ATOM 1496 C C . GLU A 1 199 ? -3.346 -4.697 8.238 1.00 97.00 199 GLU A C 1
ATOM 1498 O O . GLU A 1 199 ? -3.269 -3.672 7.549 1.00 97.00 199 GLU A O 1
ATOM 1503 N N . PRO A 1 200 ? -2.400 -5.651 8.105 1.00 95.50 200 PRO A N 1
ATOM 1504 C CA . PRO A 1 200 ? -1.280 -5.511 7.181 1.00 95.50 200 PRO A CA 1
ATOM 1505 C C . PRO A 1 200 ? -1.743 -5.621 5.720 1.00 95.50 200 PRO A C 1
ATOM 1507 O O . PRO A 1 200 ? -2.094 -6.693 5.240 1.00 95.50 200 PRO A O 1
ATOM 1510 N N . GLY A 1 201 ? -1.682 -4.517 4.975 1.00 96.62 201 GLY A N 1
ATOM 1511 C CA . GLY A 1 201 ? -1.832 -4.534 3.515 1.00 96.62 201 GLY A CA 1
ATOM 1512 C C . GLY A 1 201 ? -0.477 -4.615 2.813 1.00 96.62 201 GLY A C 1
ATOM 1513 O O . GLY A 1 201 ? -0.113 -5.624 2.206 1.00 96.62 201 GLY A O 1
ATOM 1514 N N . ARG A 1 202 ? 0.298 -3.530 2.939 1.00 96.62 202 ARG A N 1
ATOM 1515 C CA . ARG A 1 202 ? 1.584 -3.336 2.254 1.00 96.62 202 ARG A CA 1
ATOM 1516 C C . ARG A 1 202 ? 2.604 -4.429 2.570 1.00 96.62 202 ARG A C 1
ATOM 1518 O O . ARG A 1 202 ? 3.192 -4.974 1.643 1.00 96.62 202 ARG A O 1
ATOM 1525 N N . ALA A 1 203 ? 2.757 -4.768 3.848 1.00 95.19 203 ALA A N 1
ATOM 1526 C CA . ALA A 1 203 ? 3.705 -5.778 4.313 1.00 95.19 203 ALA A CA 1
ATOM 1527 C C . ALA A 1 203 ? 3.424 -7.190 3.776 1.00 95.19 203 ALA A C 1
ATOM 1529 O O . ALA A 1 203 ? 4.352 -7.977 3.629 1.00 95.19 203 ALA A O 1
ATOM 1530 N N . LEU A 1 204 ? 2.168 -7.506 3.436 1.00 95.31 204 LEU A N 1
ATOM 1531 C CA . LEU A 1 204 ? 1.815 -8.794 2.836 1.00 95.31 204 LEU A CA 1
ATOM 1532 C C . LEU A 1 204 ? 1.962 -8.778 1.313 1.00 95.31 204 LEU A C 1
ATOM 1534 O O . LEU A 1 204 ? 2.587 -9.665 0.739 1.00 95.31 204 LEU A O 1
ATOM 1538 N N . ALA A 1 205 ? 1.360 -7.789 0.649 1.00 97.50 205 ALA A N 1
ATOM 1539 C CA . ALA A 1 205 ? 1.237 -7.796 -0.807 1.00 97.50 205 ALA A CA 1
ATOM 1540 C C . ALA A 1 205 ? 2.450 -7.194 -1.531 1.00 97.50 205 ALA A C 1
ATOM 1542 O O . ALA A 1 205 ? 2.738 -7.589 -2.657 1.00 97.50 205 ALA A O 1
ATOM 1543 N N . GLY A 1 206 ? 3.153 -6.242 -0.911 1.00 97.62 206 GLY A N 1
ATOM 1544 C CA . GLY A 1 206 ? 4.186 -5.429 -1.555 1.00 97.62 206 GLY A CA 1
ATOM 1545 C C . GLY A 1 206 ? 5.393 -6.229 -2.052 1.00 97.62 206 GLY A C 1
ATOM 1546 O O . GLY A 1 206 ? 5.593 -6.277 -3.266 1.00 97.62 206 GLY A O 1
ATOM 1547 N N . PRO A 1 207 ? 6.175 -6.872 -1.160 1.00 97.19 207 PRO A N 1
ATOM 1548 C CA . PRO A 1 207 ? 7.462 -7.480 -1.521 1.00 97.19 207 PRO A CA 1
ATOM 1549 C C . PRO A 1 207 ? 7.362 -8.652 -2.504 1.00 97.19 207 PRO A C 1
ATOM 1551 O O . PRO A 1 207 ? 8.285 -8.899 -3.272 1.00 97.19 207 PRO A O 1
ATOM 1554 N N . GLY A 1 208 ? 6.239 -9.377 -2.504 1.00 96.94 208 GLY A N 1
ATOM 1555 C CA . GLY A 1 208 ? 6.057 -10.581 -3.321 1.00 96.94 208 GLY A CA 1
ATOM 1556 C C . GLY A 1 208 ? 5.791 -10.331 -4.810 1.00 96.94 208 GLY A C 1
ATOM 1557 O O . GLY A 1 208 ? 5.573 -11.292 -5.543 1.00 96.94 208 GLY A O 1
ATOM 1558 N N . THR A 1 209 ? 5.756 -9.073 -5.260 1.00 98.56 209 THR A N 1
ATOM 1559 C CA . THR A 1 209 ? 5.441 -8.711 -6.650 1.00 98.56 209 THR A CA 1
ATOM 1560 C C . THR A 1 209 ? 6.398 -7.644 -7.171 1.00 98.56 209 THR A C 1
ATOM 1562 O O . THR A 1 209 ? 6.722 -6.682 -6.471 1.00 98.56 209 THR A O 1
ATOM 1565 N N . ILE A 1 210 ? 6.792 -7.803 -8.432 1.00 98.75 210 ILE A N 1
ATOM 1566 C CA . ILE A 1 210 ? 7.524 -6.812 -9.219 1.00 98.75 210 ILE A CA 1
ATOM 1567 C C . ILE A 1 210 ? 6.701 -6.415 -10.445 1.00 98.75 210 ILE A C 1
ATOM 1569 O O . ILE A 1 210 ? 5.847 -7.185 -10.897 1.00 98.75 210 ILE A O 1
ATOM 1573 N N . THR A 1 211 ? 6.996 -5.252 -11.019 1.00 98.88 211 THR A N 1
ATOM 1574 C CA . THR A 1 211 ? 6.506 -4.879 -12.351 1.00 98.88 211 THR A CA 1
ATOM 1575 C C . THR A 1 211 ? 7.655 -4.988 -13.340 1.00 98.88 211 THR A C 1
ATOM 1577 O O . THR A 1 211 ? 8.713 -4.402 -13.122 1.00 98.88 211 THR A O 1
ATOM 1580 N N . LEU A 1 212 ? 7.449 -5.759 -14.405 1.00 98.75 212 LEU A N 1
ATOM 1581 C CA . LEU A 1 212 ? 8.375 -5.867 -15.527 1.00 98.75 212 LEU A CA 1
ATOM 1582 C C . LEU A 1 212 ? 7.937 -4.910 -16.628 1.00 98.75 212 LEU A C 1
ATOM 1584 O O . LEU A 1 212 ? 6.758 -4.891 -16.982 1.00 98.75 212 LEU A O 1
ATOM 1588 N N . TYR A 1 213 ? 8.902 -4.190 -17.178 1.00 98.88 213 TYR A N 1
ATOM 1589 C CA . TYR A 1 213 ? 8.721 -3.306 -18.314 1.00 98.88 213 TYR A CA 1
ATOM 1590 C C . TYR A 1 213 ? 9.727 -3.611 -19.415 1.00 98.88 213 TYR A C 1
ATOM 1592 O O . TYR A 1 213 ? 10.834 -4.067 -19.129 1.00 98.88 213 TYR A O 1
ATOM 1600 N N . GLU A 1 214 ? 9.369 -3.284 -20.648 1.00 98.88 214 GLU A N 1
ATOM 1601 C CA . GLU A 1 214 ? 10.282 -3.261 -21.789 1.00 98.88 214 GLU A CA 1
ATOM 1602 C C . GLU A 1 214 ? 10.757 -1.827 -22.054 1.00 98.88 214 GLU A C 1
ATOM 1604 O O . GLU A 1 214 ? 9.967 -0.877 -22.061 1.00 98.88 214 GLU A O 1
ATOM 1609 N N . VAL A 1 215 ? 12.064 -1.657 -22.259 1.00 98.88 215 VAL A N 1
ATOM 1610 C CA . VAL A 1 215 ? 12.671 -0.371 -22.615 1.00 98.88 215 VAL A CA 1
ATOM 1611 C C . VAL A 1 215 ? 12.334 -0.036 -24.066 1.00 98.88 215 VAL A C 1
ATOM 1613 O O . VAL A 1 215 ? 12.608 -0.817 -24.973 1.00 98.88 215 VAL A O 1
ATOM 1616 N N . GLY A 1 216 ? 11.781 1.155 -24.294 1.00 98.62 216 GLY A N 1
ATOM 1617 C CA . GLY A 1 216 ? 11.469 1.670 -25.628 1.00 98.62 216 GLY A CA 1
ATOM 1618 C C . GLY A 1 216 ? 12.489 2.690 -26.128 1.00 98.62 216 GLY A C 1
ATOM 1619 O O . GLY A 1 216 ? 13.132 2.480 -27.150 1.00 98.62 216 GLY A O 1
ATOM 1620 N N . THR A 1 217 ? 12.650 3.802 -25.408 1.00 98.31 217 THR A N 1
ATOM 1621 C CA . THR A 1 217 ? 13.516 4.918 -25.830 1.00 98.31 217 THR A CA 1
ATOM 1622 C C . THR A 1 217 ? 14.530 5.231 -24.746 1.00 98.31 217 THR A C 1
ATOM 1624 O O . THR A 1 217 ? 14.155 5.445 -23.594 1.00 98.31 217 THR A O 1
ATOM 1627 N N . VAL A 1 218 ? 15.801 5.339 -25.127 1.00 98.19 218 VAL A N 1
ATOM 1628 C CA . VAL A 1 218 ? 16.878 5.811 -24.253 1.00 98.19 218 VAL A CA 1
ATOM 1629 C C . VAL A 1 218 ? 17.382 7.139 -24.800 1.00 98.19 218 VAL A C 1
ATOM 1631 O O . VAL A 1 218 ? 17.735 7.240 -25.974 1.00 98.19 218 VAL A O 1
ATOM 1634 N N . LYS A 1 219 ? 17.367 8.178 -23.966 1.00 97.00 219 LYS A N 1
ATOM 1635 C CA . LYS A 1 219 ? 17.807 9.523 -24.339 1.00 97.00 219 LYS A CA 1
ATOM 1636 C C . LYS A 1 219 ? 18.736 10.067 -23.273 1.00 97.00 219 LYS A C 1
ATOM 1638 O O . LYS A 1 219 ? 18.303 10.292 -22.144 1.00 97.00 219 LYS A O 1
ATOM 1643 N N . ASP A 1 220 ? 19.978 10.333 -23.645 1.00 94.19 220 ASP A N 1
ATOM 1644 C CA . ASP A 1 220 ? 20.859 11.128 -22.802 1.00 94.19 220 ASP A CA 1
ATOM 1645 C C . ASP A 1 220 ? 20.472 12.611 -22.883 1.00 94.19 220 ASP A C 1
ATOM 1647 O O . ASP A 1 220 ? 20.167 13.130 -23.958 1.00 94.19 220 ASP A O 1
ATOM 1651 N N . VAL A 1 221 ? 20.425 13.280 -21.734 1.00 91.06 221 VAL A N 1
ATOM 1652 C CA . VAL A 1 221 ? 20.166 14.718 -21.632 1.00 91.06 221 VAL A CA 1
ATOM 1653 C C . VAL A 1 221 ? 21.478 15.384 -21.254 1.00 91.06 221 VAL A C 1
ATOM 1655 O O . VAL A 1 221 ? 21.730 15.638 -20.078 1.00 91.06 221 VAL A O 1
ATOM 1658 N N . ASP A 1 222 ? 22.311 15.610 -22.270 1.00 87.31 222 ASP A N 1
ATOM 1659 C CA . ASP A 1 222 ? 23.574 16.358 -22.224 1.00 87.31 222 ASP A CA 1
ATOM 1660 C C . ASP A 1 222 ? 24.480 16.004 -21.026 1.00 87.31 222 ASP A C 1
ATOM 1662 O O . ASP A 1 222 ? 25.008 16.887 -20.348 1.00 87.31 222 ASP A O 1
ATOM 1666 N N . GLY A 1 223 ? 24.629 14.710 -20.713 1.00 75.69 223 GLY A N 1
ATOM 1667 C CA . GLY A 1 223 ? 25.452 14.233 -19.596 1.00 75.69 223 GLY A CA 1
ATOM 1668 C C . GLY A 1 223 ? 24.909 14.549 -18.195 1.00 75.69 223 GLY A C 1
ATOM 1669 O O . GLY A 1 223 ? 25.548 14.204 -17.202 1.00 75.69 223 GLY A O 1
ATOM 1670 N N . LEU A 1 224 ? 23.734 15.178 -18.082 1.00 86.06 224 LEU A N 1
ATOM 1671 C CA . LEU A 1 224 ? 23.064 15.417 -16.802 1.00 86.06 224 LEU A CA 1
ATOM 1672 C C . LEU A 1 224 ? 22.387 14.147 -16.295 1.00 86.06 224 LEU A C 1
ATOM 1674 O O . LEU A 1 224 ? 22.425 13.846 -15.100 1.00 86.06 224 LEU A O 1
ATOM 1678 N N . ARG A 1 225 ? 21.686 13.446 -17.193 1.00 94.38 225 ARG A N 1
ATOM 1679 C CA . ARG A 1 225 ? 20.881 12.272 -16.858 1.00 94.38 225 ARG A CA 1
ATOM 1680 C C . ARG A 1 225 ? 20.425 11.521 -18.098 1.00 94.38 225 ARG A C 1
ATOM 1682 O O . ARG A 1 225 ? 19.894 12.120 -19.031 1.00 94.38 225 ARG A O 1
ATOM 1689 N N . THR A 1 226 ? 20.455 10.198 -18.022 1.00 97.50 226 THR A N 1
ATOM 1690 C CA . THR A 1 226 ? 19.831 9.330 -19.022 1.00 97.50 226 THR A CA 1
ATOM 1691 C C . THR A 1 226 ? 18.350 9.090 -18.705 1.00 97.50 226 THR A C 1
ATOM 1693 O O . THR A 1 226 ? 17.988 8.615 -17.631 1.00 97.50 226 THR A O 1
ATOM 1696 N N . TYR A 1 227 ? 17.463 9.404 -19.644 1.00 98.19 227 TYR A N 1
ATOM 1697 C CA . TYR A 1 227 ? 16.042 9.065 -19.573 1.00 98.19 227 TYR A CA 1
ATOM 1698 C C . TYR A 1 227 ? 15.797 7.724 -20.255 1.00 98.19 227 TYR A C 1
ATOM 1700 O O . TYR A 1 227 ? 16.126 7.555 -21.428 1.00 98.19 227 TYR A O 1
ATOM 1708 N N . VAL A 1 228 ? 15.184 6.797 -19.524 1.00 98.62 228 VAL A N 1
ATOM 1709 C CA . VAL A 1 228 ? 14.837 5.455 -19.997 1.00 98.62 228 VAL A CA 1
ATOM 1710 C C . VAL A 1 228 ? 13.316 5.353 -20.005 1.00 98.62 228 VAL A C 1
ATOM 1712 O O . VAL A 1 228 ? 12.690 5.315 -18.948 1.00 98.62 228 VAL A O 1
ATOM 1715 N N . SER A 1 229 ? 12.720 5.380 -21.196 1.00 98.69 229 SER A N 1
ATOM 1716 C CA . SER A 1 229 ? 11.267 5.308 -21.387 1.00 98.69 229 SER A CA 1
ATOM 1717 C C . SER A 1 229 ? 10.818 3.857 -21.485 1.00 98.69 229 SER A C 1
ATOM 1719 O O . SER A 1 229 ? 11.413 3.094 -22.250 1.00 98.69 229 SER A O 1
ATOM 1721 N N . VAL A 1 230 ? 9.763 3.494 -20.760 1.00 98.81 230 VAL A N 1
ATOM 1722 C CA . VAL A 1 230 ? 9.228 2.127 -20.702 1.00 98.81 230 VAL A CA 1
ATOM 1723 C C . VAL A 1 230 ? 7.788 2.010 -21.211 1.00 98.81 230 VAL A C 1
ATOM 1725 O O . VAL A 1 230 ? 7.092 3.005 -21.402 1.00 98.81 230 VAL A O 1
ATOM 1728 N N . ASP A 1 231 ? 7.327 0.780 -21.441 1.00 98.38 231 ASP A N 1
ATOM 1729 C CA . ASP A 1 231 ? 6.023 0.452 -22.035 1.00 98.38 231 ASP A CA 1
ATOM 1730 C C . ASP A 1 231 ? 4.798 0.604 -21.101 1.00 98.38 231 ASP A C 1
ATOM 1732 O O . ASP A 1 231 ? 3.663 0.343 -21.517 1.00 98.38 231 ASP A O 1
ATOM 1736 N N . GLY A 1 232 ? 5.011 1.082 -19.873 1.00 98.50 232 GLY A N 1
ATOM 1737 C CA . GLY A 1 232 ? 3.977 1.437 -18.896 1.00 98.50 232 GLY A CA 1
ATOM 1738 C C . GLY A 1 232 ? 4.107 2.882 -18.411 1.00 98.50 232 GLY A C 1
ATOM 1739 O O . GLY A 1 232 ? 4.388 3.783 -19.205 1.00 98.50 232 GLY A O 1
ATOM 1740 N N . GLY A 1 233 ? 3.888 3.114 -17.118 1.00 98.62 233 GLY A N 1
ATOM 1741 C CA . GLY A 1 233 ? 4.059 4.425 -16.498 1.00 98.62 233 GLY A CA 1
ATOM 1742 C C . GLY A 1 233 ? 3.143 4.654 -15.303 1.00 98.62 233 GLY A C 1
ATOM 1743 O O . GLY A 1 233 ? 2.754 3.741 -14.576 1.00 98.62 233 GLY A O 1
ATOM 1744 N N . MET A 1 234 ? 2.731 5.903 -15.131 1.00 98.62 234 MET A N 1
ATOM 1745 C CA . MET A 1 234 ? 1.818 6.336 -14.081 1.00 98.62 234 MET A CA 1
ATOM 1746 C C . MET A 1 234 ? 0.440 5.653 -14.146 1.00 98.62 234 MET A C 1
ATOM 1748 O O . MET A 1 234 ? -0.259 5.601 -13.136 1.00 98.62 234 MET A O 1
ATOM 1752 N N . SER A 1 235 ? 0.038 5.099 -15.301 1.00 98.62 235 SER A N 1
ATOM 1753 C CA . SER A 1 235 ? -1.205 4.320 -15.412 1.00 98.62 235 SER A CA 1
ATOM 1754 C C . SER A 1 235 ? -1.173 2.997 -14.657 1.00 98.62 235 SER A C 1
ATOM 1756 O O . SER A 1 235 ? -2.231 2.550 -14.225 1.00 98.62 235 SER A O 1
ATOM 1758 N N . ASP A 1 236 ? -0.011 2.377 -14.457 1.00 98.69 236 ASP A N 1
ATOM 1759 C CA . ASP A 1 236 ? 0.118 1.129 -13.699 1.00 98.69 236 ASP A CA 1
ATOM 1760 C C . ASP A 1 236 ? 0.876 1.303 -12.370 1.00 98.69 236 ASP A C 1
ATOM 1762 O O . ASP A 1 236 ? 0.649 0.536 -11.427 1.00 98.69 236 ASP A O 1
ATOM 1766 N N . ASN A 1 237 ? 1.676 2.368 -12.246 1.00 98.69 237 ASN A N 1
ATOM 1767 C CA . ASN A 1 237 ? 2.293 2.791 -10.996 1.00 98.69 237 ASN A CA 1
ATOM 1768 C C . ASN A 1 237 ? 2.287 4.322 -10.817 1.00 98.69 237 ASN A C 1
ATOM 1770 O O . ASN A 1 237 ? 3.283 5.007 -11.031 1.00 98.69 237 ASN A O 1
ATOM 1774 N N . ILE A 1 238 ? 1.173 4.859 -10.321 1.00 98.62 238 ILE A N 1
ATOM 1775 C CA . ILE A 1 238 ? 1.002 6.295 -10.038 1.00 98.62 238 ILE A CA 1
ATOM 1776 C C . ILE A 1 238 ? 1.787 6.788 -8.806 1.00 98.62 238 ILE A C 1
ATOM 1778 O O . ILE A 1 238 ? 1.840 7.985 -8.530 1.00 98.62 238 ILE A O 1
ATOM 1782 N N . ARG A 1 239 ? 2.367 5.881 -8.005 1.00 98.56 239 ARG A N 1
ATOM 1783 C CA . ARG A 1 239 ? 2.805 6.193 -6.633 1.00 98.56 239 ARG A CA 1
ATOM 1784 C C . ARG A 1 239 ? 3.954 7.189 -6.556 1.00 98.56 239 ARG A C 1
ATOM 1786 O O . ARG A 1 239 ? 4.016 7.940 -5.588 1.00 98.56 239 ARG A O 1
ATOM 1793 N N . THR A 1 240 ? 4.844 7.204 -7.539 1.00 98.31 240 THR A N 1
ATOM 1794 C CA . THR A 1 240 ? 5.935 8.184 -7.582 1.00 98.31 240 THR A CA 1
ATOM 1795 C C . THR A 1 240 ? 5.409 9.582 -7.885 1.00 98.31 240 THR A C 1
ATOM 1797 O O . THR A 1 240 ? 5.846 10.530 -7.249 1.00 98.31 240 THR A O 1
ATOM 1800 N N . ALA A 1 241 ? 4.422 9.721 -8.773 1.00 97.19 241 ALA A N 1
ATOM 1801 C CA . ALA A 1 241 ? 3.806 11.017 -9.055 1.00 97.19 241 ALA A CA 1
ATOM 1802 C C . ALA A 1 241 ? 2.900 11.506 -7.910 1.00 97.19 241 ALA A C 1
ATOM 1804 O O . ALA A 1 241 ? 2.845 12.699 -7.637 1.00 97.19 241 ALA A O 1
ATOM 1805 N N . LEU A 1 242 ? 2.186 10.592 -7.243 1.00 97.38 242 LEU A N 1
ATOM 1806 C CA . LEU A 1 242 ? 1.187 10.946 -6.230 1.00 97.38 242 LEU A CA 1
ATOM 1807 C C . LEU A 1 242 ? 1.752 11.093 -4.811 1.00 97.38 242 LEU A C 1
ATOM 1809 O O . LEU A 1 242 ? 1.228 11.876 -4.027 1.00 97.38 242 LEU A O 1
ATOM 1813 N N . TYR A 1 243 ? 2.771 10.306 -4.465 1.00 96.25 243 TYR A N 1
ATOM 1814 C CA . TYR A 1 243 ? 3.301 10.208 -3.100 1.00 96.25 243 TYR A CA 1
ATOM 1815 C C . TYR A 1 243 ? 4.818 10.387 -3.026 1.00 96.25 243 TYR A C 1
ATOM 1817 O O . TYR A 1 243 ? 5.400 10.064 -1.994 1.00 96.25 243 TYR A O 1
ATOM 1825 N N . ASP A 1 244 ? 5.469 10.778 -4.126 1.00 96.38 244 ASP A N 1
ATOM 1826 C CA . ASP A 1 244 ? 6.932 10.824 -4.227 1.00 96.38 244 ASP A CA 1
ATOM 1827 C C . ASP A 1 244 ? 7.613 9.506 -3.816 1.00 96.38 244 ASP A C 1
ATOM 1829 O O . ASP A 1 244 ? 8.742 9.480 -3.329 1.00 96.38 244 ASP A O 1
ATOM 1833 N N . ALA A 1 245 ? 6.927 8.377 -4.030 1.00 96.56 245 ALA A N 1
ATOM 1834 C CA . ALA A 1 245 ? 7.445 7.070 -3.660 1.00 96.56 245 ALA A CA 1
ATOM 1835 C C . ALA A 1 245 ? 8.746 6.750 -4.415 1.00 96.56 245 ALA A C 1
ATOM 1837 O O . ALA A 1 245 ? 8.787 6.783 -5.651 1.00 96.56 245 ALA A O 1
ATOM 1838 N N . ALA A 1 246 ? 9.778 6.379 -3.659 1.00 97.31 246 ALA A N 1
ATOM 1839 C CA . ALA A 1 246 ? 11.016 5.822 -4.183 1.00 97.31 246 ALA A CA 1
ATOM 1840 C C . ALA A 1 246 ? 10.868 4.318 -4.452 1.00 97.31 246 ALA A C 1
ATOM 1842 O O . ALA A 1 246 ? 10.087 3.627 -3.797 1.00 97.31 246 ALA A O 1
ATOM 1843 N N . TYR A 1 247 ? 11.628 3.821 -5.424 1.00 98.56 247 TYR A N 1
ATOM 1844 C CA . TYR A 1 247 ? 11.614 2.426 -5.848 1.00 98.56 247 TYR A CA 1
ATOM 1845 C C . TYR A 1 247 ? 13.005 1.990 -6.291 1.00 98.56 247 TYR A C 1
ATOM 1847 O O . TYR A 1 247 ? 13.703 2.736 -6.975 1.00 98.56 247 TYR A O 1
ATOM 1855 N N . THR A 1 248 ? 13.369 0.748 -5.989 1.00 98.38 248 THR A N 1
ATOM 1856 C CA . THR A 1 248 ? 14.476 0.067 -6.662 1.00 98.38 248 THR A CA 1
ATOM 1857 C C . THR A 1 248 ? 14.023 -0.499 -8.007 1.00 98.38 248 THR A C 1
ATOM 1859 O O . THR A 1 248 ? 12.995 -1.178 -8.099 1.00 98.38 248 THR A O 1
ATOM 1862 N N . CYS A 1 249 ? 14.826 -0.270 -9.047 1.00 98.44 249 CYS A N 1
ATOM 1863 C CA . CYS A 1 249 ? 14.696 -0.948 -10.331 1.00 98.44 249 CYS A CA 1
ATOM 1864 C C . CYS A 1 249 ? 16.033 -1.510 -10.815 1.00 98.44 249 CYS A C 1
ATOM 1866 O O . CYS A 1 249 ? 17.084 -0.940 -10.523 1.00 98.44 249 CYS A O 1
ATOM 1868 N N . VAL A 1 250 ? 15.9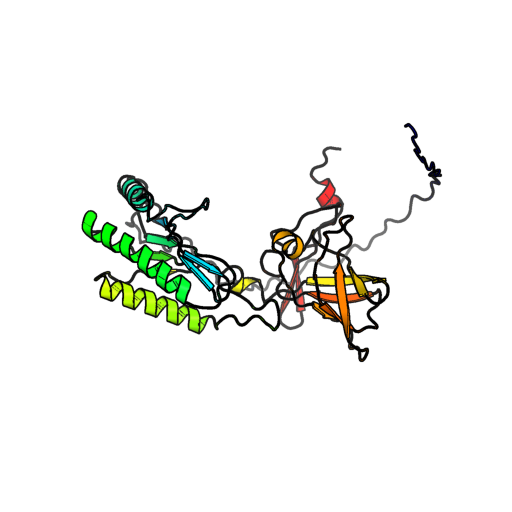85 -2.608 -11.569 1.00 98.12 250 VAL A N 1
ATOM 1869 C CA . VAL A 1 250 ? 17.171 -3.311 -12.082 1.00 98.12 250 VAL A CA 1
ATOM 1870 C C . VAL A 1 250 ? 16.966 -3.782 -13.520 1.00 98.12 250 VAL A C 1
ATOM 1872 O O . VAL A 1 250 ? 15.834 -4.041 -13.936 1.00 98.12 250 VAL A O 1
ATOM 1875 N N . LEU A 1 251 ? 18.067 -3.935 -14.261 1.00 98.62 251 LEU A N 1
ATOM 1876 C CA . LEU A 1 251 ? 18.086 -4.675 -15.523 1.00 98.62 251 LEU A CA 1
ATOM 1877 C C . LEU A 1 251 ? 17.831 -6.162 -15.243 1.00 98.62 251 LEU A C 1
ATOM 1879 O O . LEU A 1 251 ? 18.504 -6.760 -14.409 1.00 98.62 251 LEU A O 1
ATOM 1883 N N . ALA A 1 252 ? 16.840 -6.738 -15.919 1.00 98.19 252 ALA A N 1
ATOM 1884 C CA . ALA A 1 252 ? 16.333 -8.086 -15.660 1.00 98.19 252 ALA A CA 1
ATOM 1885 C C . ALA A 1 252 ? 16.450 -9.036 -16.866 1.00 98.19 252 ALA A C 1
ATOM 1887 O O . ALA A 1 252 ? 16.237 -10.236 -16.712 1.00 98.19 252 ALA A O 1
ATOM 1888 N N . SER A 1 253 ? 16.768 -8.526 -18.062 1.00 98.38 253 SER A N 1
ATOM 1889 C CA . SER A 1 253 ? 16.892 -9.328 -19.291 1.00 98.38 253 SER A CA 1
ATOM 1890 C C . SER A 1 253 ? 18.272 -9.955 -19.492 1.00 98.38 253 SER A C 1
ATOM 1892 O O . SER A 1 253 ? 18.378 -10.972 -20.176 1.00 98.38 253 SER A O 1
ATOM 1894 N N . ARG A 1 254 ? 19.330 -9.345 -18.950 1.00 98.12 254 ARG A N 1
ATOM 1895 C CA . ARG A 1 254 ? 20.725 -9.746 -19.170 1.00 98.12 254 ARG A CA 1
ATOM 1896 C C . ARG A 1 254 ? 21.645 -9.183 -18.093 1.00 98.12 254 ARG A C 1
ATOM 1898 O O . ARG A 1 254 ? 21.282 -8.254 -17.375 1.00 98.12 254 ARG A O 1
ATOM 1905 N N . GLU A 1 255 ? 22.866 -9.697 -18.058 1.00 97.50 255 GLU A N 1
ATOM 1906 C CA . GLU A 1 255 ? 23.968 -9.083 -17.322 1.00 97.50 255 GLU A CA 1
ATOM 1907 C C . GLU A 1 255 ? 24.623 -7.977 -18.163 1.00 97.50 255 GLU A C 1
ATOM 1909 O O . GLU A 1 255 ? 24.649 -8.035 -19.397 1.00 97.50 255 GLU A O 1
ATOM 1914 N N . SER A 1 256 ? 25.156 -6.958 -17.491 1.00 97.75 256 SER A N 1
ATOM 1915 C CA . SER A 1 256 ? 25.957 -5.906 -18.113 1.00 97.75 256 SER A CA 1
ATOM 1916 C C . SER A 1 256 ? 27.184 -5.614 -17.260 1.00 97.75 256 SER A C 1
ATOM 1918 O O . SER A 1 256 ? 27.101 -5.561 -16.034 1.00 97.75 256 SER A O 1
ATOM 1920 N N . ALA A 1 257 ? 28.317 -5.411 -17.930 1.00 97.25 257 ALA A N 1
ATOM 1921 C CA . ALA A 1 257 ? 29.556 -4.929 -17.326 1.00 97.25 257 ALA A CA 1
ATOM 1922 C C . ALA A 1 257 ? 29.764 -3.419 -17.548 1.00 97.25 257 ALA A C 1
ATOM 1924 O O . ALA A 1 257 ? 30.797 -2.878 -17.151 1.00 97.25 257 ALA A O 1
ATOM 1925 N N . ALA A 1 258 ? 28.820 -2.734 -18.206 1.00 97.81 258 ALA A N 1
ATOM 1926 C CA . ALA A 1 258 ? 28.913 -1.298 -18.413 1.00 97.81 258 ALA A CA 1
ATOM 1927 C C . ALA A 1 258 ? 28.821 -0.558 -17.066 1.00 97.81 258 ALA A C 1
ATOM 1929 O O . ALA A 1 258 ? 28.015 -0.940 -16.211 1.00 97.81 258 ALA A O 1
ATOM 1930 N N . PRO A 1 259 ? 29.602 0.520 -16.865 1.00 97.19 259 PRO A N 1
ATOM 1931 C CA . PRO A 1 259 ? 29.493 1.334 -15.662 1.00 97.19 259 PRO A CA 1
ATOM 1932 C C . PRO A 1 259 ? 28.058 1.847 -15.457 1.00 97.19 259 PRO A C 1
ATOM 1934 O O . PRO A 1 259 ? 27.391 2.195 -16.439 1.00 97.19 259 PRO A O 1
ATOM 1937 N N . PRO A 1 260 ? 27.568 1.914 -14.206 1.00 96.81 260 PRO A N 1
ATOM 1938 C CA . PRO A 1 260 ? 26.255 2.468 -13.925 1.00 96.81 260 PRO A CA 1
ATOM 1939 C C . PRO A 1 260 ? 26.225 3.971 -14.221 1.00 96.81 260 PRO A C 1
ATOM 1941 O O . PRO A 1 260 ? 27.161 4.699 -13.889 1.00 96.81 260 PRO A O 1
ATOM 1944 N N . VAL A 1 261 ? 25.121 4.443 -14.794 1.00 96.38 261 VAL A N 1
ATOM 1945 C CA . VAL A 1 261 ? 24.864 5.862 -15.061 1.00 96.38 261 VAL A CA 1
ATOM 1946 C C . VAL A 1 261 ? 23.600 6.318 -14.340 1.00 96.38 261 VAL A C 1
ATOM 1948 O O . VAL A 1 261 ? 22.696 5.521 -14.078 1.00 96.38 261 VAL A O 1
ATOM 1951 N N . LEU A 1 262 ? 23.538 7.607 -13.997 1.00 97.19 262 LEU A N 1
ATOM 1952 C CA . LEU A 1 262 ? 22.354 8.190 -13.372 1.00 97.19 262 LEU A CA 1
ATOM 1953 C C . LEU A 1 262 ? 21.208 8.249 -14.387 1.00 97.19 262 LEU A C 1
ATOM 1955 O O . LEU A 1 262 ? 21.252 8.981 -15.381 1.00 97.19 262 LEU A O 1
ATOM 1959 N N . CYS A 1 263 ? 20.150 7.511 -14.084 1.00 97.75 263 CYS A N 1
ATOM 1960 C CA . CYS A 1 263 ? 18.971 7.368 -14.912 1.00 97.75 263 CYS A CA 1
ATOM 1961 C C . CYS A 1 263 ? 17.716 7.950 -14.254 1.00 97.75 263 CYS A C 1
ATOM 1963 O O . CYS A 1 263 ? 17.638 8.180 -13.043 1.00 97.75 263 CYS A O 1
ATOM 1965 N N . ARG A 1 264 ? 16.693 8.155 -15.081 1.00 98.25 264 ARG A N 1
ATOM 1966 C CA . ARG A 1 264 ? 15.296 8.275 -14.660 1.00 98.25 264 ARG A CA 1
ATOM 1967 C C . ARG A 1 264 ? 14.438 7.359 -15.514 1.00 98.25 264 ARG A C 1
ATOM 1969 O O . ARG A 1 264 ? 14.481 7.451 -16.741 1.00 98.25 264 ARG A O 1
ATOM 1976 N N . LEU A 1 265 ? 13.671 6.501 -14.849 1.00 98.69 265 LEU A N 1
ATOM 1977 C CA . LEU A 1 265 ? 12.729 5.601 -15.499 1.00 98.69 265 LEU A CA 1
ATOM 1978 C C . LEU A 1 265 ? 11.403 6.344 -15.673 1.00 98.69 265 LEU A C 1
ATOM 1980 O O . LEU A 1 265 ? 10.762 6.714 -14.684 1.00 98.69 265 LEU A O 1
ATOM 1984 N N . VAL A 1 266 ? 11.017 6.593 -16.919 1.00 98.75 266 VAL A N 1
ATOM 1985 C CA . VAL A 1 266 ? 9.796 7.328 -17.281 1.00 98.75 266 VAL A CA 1
ATOM 1986 C C . VAL A 1 266 ? 8.846 6.428 -18.050 1.00 98.75 266 VAL A C 1
ATOM 1988 O O . VAL A 1 266 ? 9.286 5.508 -18.738 1.00 98.75 266 VAL A O 1
ATOM 1991 N N . GLY A 1 267 ? 7.549 6.675 -17.925 1.00 98.62 267 GLY A N 1
ATOM 1992 C CA . GLY A 1 267 ? 6.563 5.972 -18.732 1.00 98.62 267 GLY A CA 1
ATOM 1993 C C . GLY A 1 267 ? 6.427 6.562 -20.137 1.00 98.62 267 GLY A C 1
ATOM 1994 O O . GLY A 1 267 ? 7.255 7.352 -20.602 1.00 98.62 267 GLY A O 1
ATOM 1995 N N . ARG A 1 268 ? 5.368 6.142 -20.829 1.00 97.56 268 ARG A N 1
ATOM 1996 C CA . ARG A 1 268 ? 5.038 6.572 -22.200 1.00 97.56 268 ARG A CA 1
ATOM 1997 C C . ARG A 1 268 ? 3.836 7.518 -22.296 1.00 97.56 268 ARG A C 1
ATOM 1999 O O . ARG A 1 268 ? 3.338 7.753 -23.399 1.00 97.56 268 ARG A O 1
ATOM 2006 N N . HIS A 1 269 ? 3.328 8.019 -21.176 1.00 98.44 269 HIS A N 1
ATOM 2007 C CA . HIS A 1 269 ? 2.229 8.977 -21.159 1.00 98.44 269 HIS A CA 1
ATOM 2008 C C . HIS A 1 269 ? 2.692 10.357 -21.627 1.00 98.44 269 HIS A C 1
ATOM 2010 O O . HIS A 1 269 ? 3.855 10.740 -21.503 1.00 98.44 269 HIS A O 1
ATOM 2016 N N . CYS A 1 270 ? 1.759 11.143 -22.163 1.00 96.81 270 CYS A N 1
ATOM 2017 C CA . CYS A 1 270 ? 2.038 12.490 -22.661 1.00 96.81 270 CYS A CA 1
ATOM 2018 C C . CYS A 1 270 ? 2.079 13.541 -21.534 1.00 96.81 270 CYS A C 1
ATOM 2020 O O . CYS A 1 270 ? 1.533 14.633 -21.682 1.00 96.81 270 CYS A O 1
ATOM 2022 N N . GLU A 1 271 ? 2.708 13.211 -20.404 1.00 97.12 271 GLU A N 1
ATOM 2023 C CA . GLU A 1 271 ? 2.786 14.059 -19.217 1.00 97.12 271 GLU A CA 1
ATOM 2024 C C . GLU A 1 271 ? 4.200 14.045 -18.632 1.00 97.12 271 GLU A C 1
ATOM 2026 O O . GLU A 1 271 ? 4.780 12.991 -18.400 1.00 97.12 271 GLU A O 1
ATOM 2031 N N . SER A 1 272 ? 4.770 15.219 -18.352 1.00 94.12 272 SER A N 1
ATOM 2032 C CA . SER A 1 272 ? 6.138 15.316 -17.814 1.00 94.12 272 SER A CA 1
ATOM 2033 C C . SER A 1 272 ? 6.296 14.697 -16.422 1.00 94.12 272 SER A C 1
ATOM 2035 O O . SER A 1 272 ? 7.413 14.382 -16.016 1.00 94.12 272 SER A O 1
ATOM 2037 N N . GLY A 1 273 ? 5.189 14.560 -15.685 1.00 95.19 273 GLY A N 1
ATOM 2038 C CA . GLY A 1 273 ? 5.123 13.900 -14.384 1.00 95.19 273 GLY A CA 1
ATOM 2039 C C . GLY A 1 273 ? 5.089 12.371 -14.453 1.00 95.19 273 GLY A C 1
ATOM 2040 O O . GLY A 1 273 ? 5.121 11.740 -13.399 1.00 95.19 273 GLY A O 1
ATOM 2041 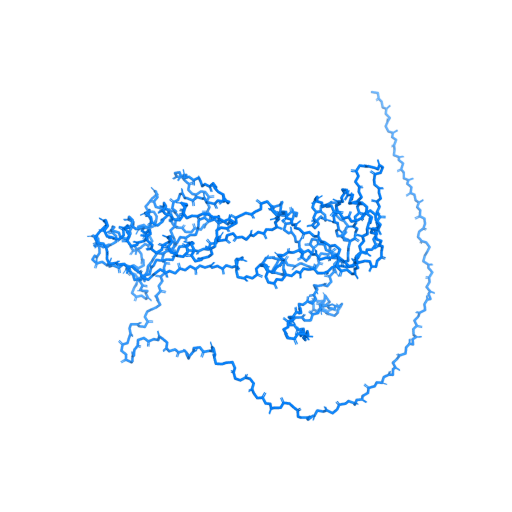N N . ASP A 1 274 ? 5.057 11.774 -15.652 1.00 98.50 274 ASP A N 1
ATOM 2042 C CA . ASP A 1 274 ? 5.040 10.323 -15.857 1.00 98.50 274 ASP A CA 1
ATOM 2043 C C . ASP A 1 274 ? 6.405 9.678 -15.563 1.00 98.50 274 ASP A C 1
ATOM 2045 O O . ASP A 1 274 ? 7.175 9.279 -16.441 1.00 98.50 274 ASP A O 1
ATOM 2049 N N . ILE A 1 275 ? 6.728 9.630 -14.276 1.00 98.69 275 ILE A N 1
ATOM 2050 C CA . ILE A 1 275 ? 7.980 9.124 -13.732 1.00 98.69 275 ILE A CA 1
ATOM 2051 C C . ILE A 1 275 ? 7.657 7.900 -12.879 1.00 98.69 275 ILE A C 1
ATOM 2053 O O . ILE A 1 275 ? 6.929 8.006 -11.896 1.00 98.69 275 ILE A O 1
ATOM 2057 N N . VAL A 1 276 ? 8.244 6.753 -13.229 1.00 98.69 276 VAL A N 1
ATOM 2058 C CA . VAL A 1 276 ? 8.108 5.494 -12.475 1.00 98.69 276 VAL A CA 1
ATOM 2059 C C . VAL A 1 276 ? 9.185 5.389 -11.396 1.00 98.69 276 VAL A C 1
ATOM 2061 O O . VAL A 1 276 ? 8.907 4.951 -10.285 1.00 98.69 276 VAL A O 1
ATOM 2064 N N . VAL A 1 277 ? 10.420 5.796 -11.713 1.00 98.62 277 VAL A N 1
ATOM 2065 C CA . VAL A 1 277 ? 11.535 5.867 -10.756 1.00 98.62 277 VAL A CA 1
ATOM 2066 C C . VAL A 1 277 ? 12.308 7.155 -11.003 1.00 98.62 277 VAL A C 1
ATOM 2068 O O . VAL A 1 277 ? 12.883 7.353 -12.077 1.00 98.62 277 VAL A O 1
ATOM 2071 N N . ARG A 1 278 ? 12.302 8.052 -10.009 1.00 97.44 278 ARG A N 1
ATOM 2072 C CA . ARG A 1 278 ? 12.857 9.409 -10.134 1.00 97.44 278 ARG A CA 1
ATOM 2073 C C . ARG A 1 278 ? 14.371 9.414 -10.330 1.00 97.44 278 ARG A C 1
ATOM 2075 O O . ARG A 1 278 ? 14.855 10.156 -11.191 1.00 97.44 278 ARG A O 1
ATOM 2082 N N . ASP A 1 279 ? 15.066 8.582 -9.561 1.00 95.88 279 ASP A N 1
ATOM 2083 C CA . ASP A 1 279 ? 16.518 8.452 -9.525 1.00 95.88 279 ASP A CA 1
ATOM 2084 C C . ASP A 1 279 ? 16.886 6.969 -9.426 1.00 95.88 279 ASP A C 1
ATOM 2086 O O . ASP A 1 279 ? 16.499 6.290 -8.478 1.00 95.88 279 ASP A O 1
ATOM 2090 N N . ALA A 1 280 ? 17.611 6.464 -10.423 1.00 95.75 280 ALA A N 1
ATOM 2091 C CA . ALA A 1 280 ? 18.103 5.091 -10.462 1.00 95.75 280 ALA A CA 1
ATOM 2092 C C . ALA A 1 280 ? 19.510 5.054 -11.059 1.00 95.75 280 ALA A C 1
ATOM 2094 O O . ALA A 1 280 ? 19.870 5.929 -11.842 1.00 95.75 280 ALA A O 1
ATOM 2095 N N . TYR A 1 281 ? 20.280 4.020 -10.734 1.00 96.69 281 TYR A N 1
ATOM 2096 C CA . TYR A 1 281 ? 21.537 3.717 -11.410 1.00 96.69 281 TYR A CA 1
ATOM 2097 C C . TYR A 1 281 ? 21.347 2.445 -12.231 1.00 96.69 281 TYR A C 1
ATOM 2099 O O . TYR A 1 281 ? 21.117 1.376 -11.667 1.00 96.69 281 TYR A O 1
ATOM 2107 N N . LEU A 1 282 ? 21.399 2.571 -13.556 1.00 97.75 282 LEU A N 1
ATOM 2108 C CA . LEU A 1 282 ? 21.284 1.456 -14.501 1.00 97.75 282 LEU A CA 1
ATOM 2109 C C . LEU A 1 282 ? 22.561 1.369 -15.348 1.00 97.75 282 LEU A C 1
ATOM 2111 O O . LEU A 1 282 ? 23.283 2.364 -15.440 1.00 97.75 282 LEU A O 1
ATOM 2115 N N . PRO A 1 283 ? 22.872 0.212 -15.958 1.00 97.88 283 PRO A N 1
ATOM 2116 C CA . PRO A 1 283 ? 24.034 0.091 -16.833 1.00 97.88 283 PRO A CA 1
ATOM 2117 C C . PRO A 1 283 ? 24.007 1.113 -17.977 1.00 97.88 283 PRO A C 1
ATOM 2119 O O . PRO A 1 283 ? 22.967 1.322 -18.602 1.00 97.88 283 PRO A O 1
ATOM 2122 N N . GLY A 1 284 ? 25.150 1.739 -18.270 1.00 96.69 284 GLY A N 1
ATOM 2123 C CA . GLY A 1 284 ? 25.264 2.757 -19.323 1.00 96.69 284 GLY A CA 1
ATOM 2124 C C . GLY A 1 284 ? 25.027 2.246 -20.749 1.00 96.69 284 GLY A C 1
ATOM 2125 O O . GLY A 1 284 ? 24.871 3.047 -21.664 1.00 96.69 284 GLY A O 1
ATOM 2126 N N . ASP A 1 285 ? 24.982 0.927 -20.942 1.00 97.69 285 ASP A N 1
ATOM 2127 C CA . ASP A 1 285 ? 24.671 0.260 -22.209 1.00 97.69 285 ASP A CA 1
ATOM 2128 C C . ASP A 1 285 ? 23.203 -0.197 -22.306 1.00 97.69 285 ASP A C 1
ATOM 2130 O O . ASP A 1 285 ? 22.884 -1.047 -23.137 1.00 97.69 285 ASP A O 1
ATOM 2134 N N . ILE A 1 286 ? 22.313 0.313 -21.446 1.00 98.19 286 ILE A N 1
ATOM 2135 C CA . ILE A 1 286 ? 20.878 0.030 -21.530 1.00 98.19 286 ILE A CA 1
ATOM 2136 C C . ILE A 1 286 ? 20.316 0.458 -22.890 1.00 98.19 286 ILE A C 1
ATOM 2138 O O . ILE A 1 286 ? 20.591 1.557 -23.377 1.00 98.19 286 ILE A O 1
ATOM 2142 N N . ALA A 1 287 ? 19.509 -0.405 -23.503 1.00 98.25 287 ALA A N 1
ATOM 2143 C CA . ALA A 1 287 ? 19.030 -0.200 -24.863 1.00 98.25 287 ALA A CA 1
ATOM 2144 C C . ALA A 1 287 ? 17.554 -0.603 -25.031 1.00 98.25 287 ALA A C 1
ATOM 2146 O O . ALA A 1 287 ? 17.010 -1.342 -24.209 1.00 98.25 287 ALA A O 1
ATOM 2147 N N . PRO A 1 288 ? 16.886 -0.135 -26.103 1.00 98.75 288 PRO A N 1
ATOM 2148 C CA . PRO A 1 288 ? 15.560 -0.624 -26.469 1.00 98.75 288 PRO A CA 1
ATOM 2149 C C . PRO A 1 288 ? 15.504 -2.159 -26.545 1.00 98.75 288 PRO A C 1
ATOM 2151 O O . PRO A 1 288 ? 16.406 -2.784 -27.103 1.00 98.75 288 PRO A O 1
ATOM 2154 N N . GLY A 1 289 ? 14.444 -2.753 -25.995 1.00 98.56 289 GLY A N 1
ATOM 2155 C CA . GLY A 1 289 ? 14.252 -4.204 -25.884 1.00 98.56 289 GLY A CA 1
ATOM 2156 C C . GLY A 1 289 ? 14.797 -4.837 -24.595 1.00 98.56 289 GLY A C 1
ATOM 2157 O O . GLY A 1 289 ? 14.463 -5.985 -24.299 1.00 98.56 289 GLY A O 1
ATOM 2158 N N . ASP A 1 290 ? 15.593 -4.117 -23.795 1.00 98.81 290 ASP A N 1
ATOM 2159 C CA . ASP A 1 290 ? 15.959 -4.572 -22.449 1.00 98.81 290 ASP A CA 1
ATOM 2160 C C . ASP A 1 290 ? 14.727 -4.620 -21.526 1.00 98.81 290 ASP A C 1
ATOM 2162 O O . ASP A 1 290 ? 13.788 -3.834 -21.672 1.00 98.81 290 ASP A O 1
ATOM 2166 N N . LEU A 1 291 ? 14.734 -5.527 -20.542 1.00 98.88 291 LEU A N 1
ATOM 2167 C CA . LEU A 1 291 ? 13.674 -5.621 -19.536 1.00 98.88 291 LEU A CA 1
ATOM 2168 C C . LEU A 1 291 ? 14.123 -4.993 -18.221 1.00 98.88 291 LEU A C 1
ATOM 2170 O O . LEU A 1 291 ? 15.162 -5.371 -17.679 1.00 98.88 291 LEU A O 1
ATOM 2174 N N . ILE A 1 292 ? 13.308 -4.095 -17.669 1.00 98.81 292 ILE A N 1
ATOM 2175 C CA . ILE A 1 292 ? 13.510 -3.502 -16.344 1.00 98.81 292 ILE A CA 1
ATOM 2176 C C . ILE A 1 292 ? 12.488 -4.062 -15.363 1.00 98.81 292 ILE A C 1
ATOM 2178 O O . ILE A 1 292 ? 11.286 -4.043 -15.619 1.00 98.81 292 ILE A O 1
ATOM 2182 N N . ALA A 1 293 ? 12.965 -4.523 -14.210 1.00 98.75 293 ALA A N 1
ATOM 2183 C CA . ALA A 1 293 ? 12.125 -4.916 -13.086 1.00 98.75 293 ALA A CA 1
ATOM 2184 C C . ALA A 1 293 ? 12.097 -3.801 -12.037 1.00 98.75 293 ALA A C 1
ATOM 2186 O O . ALA A 1 293 ? 13.149 -3.396 -11.547 1.00 98.75 293 ALA A O 1
ATOM 2187 N N . VAL A 1 294 ? 10.904 -3.341 -11.658 1.00 98.88 294 VAL A N 1
ATOM 2188 C CA . VAL A 1 294 ? 10.680 -2.442 -10.516 1.00 98.88 294 VAL A CA 1
ATOM 2189 C C . VAL A 1 294 ? 10.157 -3.262 -9.341 1.00 98.88 294 VAL A C 1
ATOM 2191 O O . VAL A 1 294 ? 9.149 -3.962 -9.466 1.00 98.88 294 VAL A O 1
ATOM 2194 N N . ALA A 1 295 ? 10.857 -3.199 -8.210 1.00 98.62 295 ALA A N 1
ATOM 2195 C CA . ALA A 1 295 ? 10.569 -4.009 -7.032 1.00 98.62 295 ALA A CA 1
ATOM 2196 C C . ALA A 1 295 ? 9.368 -3.488 -6.220 1.00 98.62 295 ALA A C 1
ATOM 2198 O O . ALA A 1 295 ? 8.964 -2.335 -6.346 1.00 98.62 295 ALA A O 1
ATOM 2199 N N . ALA A 1 296 ? 8.819 -4.336 -5.345 1.00 98.44 296 ALA A N 1
ATOM 2200 C CA . ALA A 1 296 ? 7.825 -3.966 -4.330 1.00 98.44 296 ALA A CA 1
ATOM 2201 C C . ALA A 1 296 ? 6.537 -3.291 -4.865 1.00 98.44 296 ALA A C 1
ATOM 2203 O O . ALA A 1 296 ? 5.935 -2.438 -4.202 1.00 98.44 296 ALA A O 1
ATOM 2204 N N . THR A 1 297 ? 6.070 -3.679 -6.055 1.00 98.75 297 THR A N 1
ATOM 2205 C CA . THR A 1 297 ? 4.885 -3.086 -6.708 1.00 98.75 297 THR A CA 1
ATOM 2206 C C . THR A 1 297 ? 3.574 -3.817 -6.401 1.00 98.75 297 THR A C 1
ATOM 2208 O O . THR A 1 297 ? 2.516 -3.460 -6.919 1.00 98.75 297 THR A O 1
ATOM 2211 N N . GLY A 1 298 ? 3.589 -4.827 -5.527 1.00 98.44 298 GLY A N 1
ATOM 2212 C CA . GLY A 1 298 ? 2.389 -5.621 -5.230 1.00 98.44 298 GLY A CA 1
ATOM 2213 C C . GLY A 1 298 ? 1.338 -4.914 -4.377 1.00 98.44 298 GLY A C 1
ATOM 2214 O O . GLY A 1 298 ? 0.180 -5.328 -4.354 1.00 98.44 298 GLY A O 1
ATOM 2215 N N . ALA A 1 299 ? 1.711 -3.822 -3.708 1.00 98.44 299 ALA A N 1
ATOM 2216 C CA . ALA A 1 299 ? 0.805 -3.017 -2.903 1.00 98.44 299 ALA A CA 1
ATOM 2217 C C . ALA A 1 299 ? 0.532 -1.668 -3.573 1.00 98.44 299 ALA A C 1
ATOM 2219 O O . ALA A 1 299 ? 1.451 -0.915 -3.891 1.00 98.44 299 ALA A O 1
ATOM 2220 N N . TYR A 1 300 ? -0.750 -1.345 -3.716 1.00 98.19 300 TYR A N 1
ATOM 2221 C CA . TYR A 1 300 ? -1.276 -0.065 -4.194 1.00 98.19 300 TYR A CA 1
ATOM 2222 C C . TYR A 1 300 ? -1.018 0.301 -5.665 1.00 98.19 300 TYR A C 1
ATOM 2224 O O . TYR A 1 300 ? -1.754 1.129 -6.183 1.00 98.19 300 TYR A O 1
ATOM 2232 N N . CYS A 1 301 ? -0.074 -0.322 -6.379 1.00 98.62 301 CYS A N 1
ATOM 2233 C CA . CYS A 1 301 ? 0.148 -0.027 -7.803 1.00 98.62 301 CYS A CA 1
ATOM 2234 C C . CYS A 1 301 ? -1.041 -0.502 -8.652 1.00 98.62 301 CYS A C 1
ATOM 2236 O O . CYS A 1 301 ? -1.830 0.304 -9.139 1.00 98.62 301 CYS A O 1
ATOM 2238 N N . ARG A 1 302 ? -1.275 -1.822 -8.721 1.00 97.62 302 ARG A N 1
ATOM 2239 C CA . ARG A 1 302 ? -2.384 -2.377 -9.516 1.00 97.62 302 ARG A CA 1
ATOM 2240 C C . ARG A 1 302 ? -3.762 -1.876 -9.069 1.00 97.62 302 ARG A C 1
ATOM 2242 O O . ARG A 1 302 ? -4.625 -1.654 -9.912 1.00 97.62 302 ARG A O 1
ATOM 2249 N N . SER A 1 303 ? -3.992 -1.699 -7.770 1.00 98.25 303 SER A N 1
ATOM 2250 C CA . SER A 1 303 ? -5.285 -1.207 -7.273 1.00 98.25 303 SER A CA 1
ATOM 2251 C C . SER A 1 303 ? -5.561 0.249 -7.653 1.00 98.25 303 SER A C 1
ATOM 2253 O O . SER A 1 303 ? -6.719 0.647 -7.673 1.00 98.25 303 SER A O 1
ATOM 2255 N N . MET A 1 304 ? -4.521 1.035 -7.945 1.00 98.56 304 MET A N 1
ATOM 2256 C CA . MET A 1 304 ? -4.631 2.431 -8.383 1.00 98.56 304 MET A CA 1
ATOM 2257 C C . MET A 1 304 ? -4.420 2.583 -9.895 1.00 98.56 304 MET A C 1
ATOM 2259 O O . MET A 1 304 ? -4.273 3.701 -10.383 1.00 98.56 304 MET A O 1
ATOM 2263 N N . ALA A 1 305 ? -4.409 1.474 -10.643 1.00 98.38 305 ALA A N 1
ATOM 2264 C CA . ALA A 1 305 ? -4.164 1.510 -12.073 1.00 98.38 305 ALA A CA 1
ATOM 2265 C C . ALA A 1 305 ? -5.327 2.164 -12.839 1.00 98.38 305 ALA A C 1
ATOM 2267 O O . ALA A 1 305 ? -6.506 1.844 -12.631 1.00 98.38 305 ALA A O 1
ATOM 2268 N N . SER A 1 306 ? -4.990 3.025 -13.791 1.00 98.56 306 SER A N 1
ATOM 2269 C CA . SER A 1 306 ? -5.925 3.750 -14.649 1.00 98.56 306 SER A CA 1
ATOM 2270 C C . SER A 1 306 ? -5.742 3.371 -16.119 1.00 98.56 306 SER A C 1
ATOM 2272 O O . SER A 1 306 ? -4.815 2.651 -16.480 1.00 98.56 306 SER A O 1
ATOM 2274 N N . ASN A 1 307 ? -6.627 3.878 -16.975 1.00 98.31 307 ASN A N 1
ATOM 2275 C CA . ASN A 1 307 ? -6.487 3.801 -18.427 1.00 98.31 307 ASN A CA 1
ATOM 2276 C C . ASN A 1 307 ? -6.087 5.162 -19.013 1.00 98.31 307 ASN A C 1
ATOM 2278 O O . ASN A 1 307 ? -6.577 5.550 -20.072 1.00 98.31 307 ASN A O 1
ATOM 2282 N N . TYR A 1 308 ? -5.232 5.926 -18.317 1.00 98.56 308 TYR A N 1
ATOM 2283 C CA . TYR A 1 308 ? -4.742 7.202 -18.843 1.00 98.56 308 TYR A CA 1
ATOM 2284 C C . TYR A 1 308 ? -4.108 7.003 -20.230 1.00 98.56 308 TYR A C 1
ATOM 2286 O O . TYR A 1 308 ? -3.415 6.015 -20.473 1.00 98.56 308 TYR A O 1
ATOM 2294 N N . ASN A 1 309 ? -4.419 7.896 -21.172 1.00 98.31 309 ASN A N 1
ATOM 2295 C CA . ASN A 1 309 ? -4.111 7.747 -22.603 1.00 98.31 309 ASN A CA 1
ATOM 2296 C C . ASN A 1 309 ? -4.590 6.429 -23.246 1.00 98.31 309 ASN A C 1
ATOM 2298 O O . ASN A 1 309 ? -3.981 5.965 -24.208 1.00 98.31 309 ASN A O 1
ATOM 2302 N N . ASN A 1 310 ? -5.677 5.834 -22.743 1.00 97.50 310 ASN A N 1
ATOM 2303 C CA . ASN A 1 310 ? -6.233 4.568 -23.229 1.00 97.50 310 ASN A CA 1
ATOM 2304 C C . ASN A 1 310 ? -5.220 3.412 -23.204 1.00 97.50 310 ASN A C 1
ATOM 2306 O O . ASN A 1 310 ? -5.264 2.515 -24.045 1.00 97.50 310 ASN A O 1
ATOM 2310 N N . ILE A 1 311 ? -4.295 3.419 -22.241 1.00 97.88 311 ILE A N 1
ATOM 2311 C CA . ILE A 1 311 ? -3.376 2.299 -22.041 1.00 97.88 311 ILE A CA 1
ATOM 2312 C C . ILE A 1 311 ? -4.125 1.175 -21.302 1.00 97.88 311 ILE A C 1
ATOM 2314 O O . ILE A 1 311 ? -4.649 1.413 -20.210 1.00 97.88 311 ILE A O 1
ATOM 2318 N N . PRO A 1 312 ? -4.217 -0.046 -21.869 1.00 98.06 312 PRO A N 1
ATOM 2319 C CA . PRO A 1 312 ? -4.857 -1.166 -21.188 1.00 98.06 312 PRO A CA 1
ATOM 2320 C C . PRO A 1 312 ? -4.064 -1.576 -19.946 1.00 98.06 312 PRO A C 1
ATOM 2322 O O . PRO A 1 312 ? -2.837 -1.713 -20.018 1.00 98.06 312 PRO A O 1
ATOM 2325 N N . ARG A 1 313 ? -4.747 -1.844 -18.826 1.00 98.44 313 ARG A N 1
ATOM 2326 C CA . ARG A 1 313 ? -4.082 -2.313 -17.604 1.00 98.44 313 ARG A CA 1
ATOM 2327 C C . ARG A 1 313 ? -3.281 -3.598 -17.875 1.00 98.44 313 ARG A C 1
ATOM 2329 O O . ARG A 1 313 ? -3.767 -4.491 -18.588 1.00 98.44 313 ARG A O 1
ATOM 2336 N N . PRO A 1 314 ? -2.077 -3.739 -17.286 1.00 98.12 314 PRO A N 1
ATOM 2337 C CA . PRO A 1 314 ? -1.204 -4.887 -17.531 1.00 98.12 314 PRO A CA 1
ATOM 2338 C C . PRO A 1 314 ? -1.833 -6.203 -17.035 1.00 98.12 314 PRO A C 1
ATOM 2340 O O . PRO A 1 314 ? -2.797 -6.186 -16.268 1.00 98.12 314 PRO A O 1
ATOM 2343 N N . PRO A 1 315 ? -1.332 -7.382 -17.433 1.00 98.44 315 PRO A N 1
ATOM 2344 C CA . PRO A 1 315 ? -1.704 -8.635 -16.779 1.00 98.44 315 PRO A CA 1
ATOM 2345 C C . PRO A 1 315 ? -1.075 -8.742 -15.375 1.00 98.44 315 PRO A C 1
ATOM 2347 O O . PRO A 1 315 ? -0.113 -8.047 -15.065 1.00 98.44 315 PRO A O 1
ATOM 2350 N N . VAL A 1 316 ? -1.588 -9.645 -14.533 1.00 98.69 316 VAL A N 1
ATOM 2351 C CA . VAL A 1 316 ? -0.894 -10.115 -13.315 1.00 98.69 316 VAL A CA 1
ATOM 2352 C C . VAL A 1 316 ? -0.611 -11.596 -13.472 1.00 98.69 316 VAL A C 1
ATOM 2354 O O . VAL A 1 316 ? -1.528 -12.371 -13.754 1.00 98.69 316 VAL A O 1
ATOM 2357 N N . VAL A 1 317 ? 0.639 -11.996 -13.261 1.00 98.69 317 VAL A N 1
ATOM 2358 C CA . VAL A 1 317 ? 1.088 -13.385 -13.369 1.00 98.69 317 VAL A CA 1
ATOM 2359 C C . VAL A 1 317 ? 1.646 -13.830 -12.023 1.00 98.69 317 VAL A C 1
ATOM 2361 O O . VAL A 1 317 ? 2.522 -13.178 -11.469 1.00 98.69 317 VAL A O 1
ATOM 2364 N N . ALA A 1 318 ? 1.145 -14.946 -11.499 1.00 98.50 318 ALA A N 1
ATOM 2365 C CA . ALA A 1 318 ? 1.745 -15.620 -10.354 1.00 98.50 318 ALA A CA 1
ATOM 2366 C C . ALA A 1 318 ? 2.763 -16.651 -10.835 1.00 98.50 318 ALA A C 1
ATOM 2368 O O . ALA A 1 318 ? 2.472 -17.415 -11.756 1.00 98.50 318 ALA A O 1
ATOM 2369 N N . VAL A 1 319 ? 3.912 -16.720 -10.168 1.00 97.94 319 VAL A N 1
ATOM 2370 C CA . VAL A 1 319 ? 4.941 -17.732 -10.424 1.00 97.94 319 VAL A CA 1
ATOM 2371 C C . VAL A 1 319 ? 5.077 -18.625 -9.196 1.00 97.94 319 VAL A C 1
ATOM 2373 O O . VAL A 1 319 ? 5.202 -18.140 -8.075 1.00 97.94 319 VAL A O 1
ATOM 2376 N N . ARG A 1 320 ? 5.026 -19.945 -9.391 1.00 97.69 320 ARG A N 1
ATOM 2377 C CA . ARG A 1 320 ? 5.251 -20.933 -8.327 1.00 97.69 320 ARG A CA 1
ATOM 2378 C C . ARG A 1 320 ? 5.823 -22.215 -8.920 1.00 97.69 320 ARG A C 1
ATOM 2380 O O . ARG A 1 320 ? 5.275 -22.738 -9.884 1.00 97.69 320 ARG A O 1
ATOM 2387 N N . GLY A 1 321 ? 6.902 -22.734 -8.328 1.00 96.69 321 GLY A N 1
ATOM 2388 C CA . GLY A 1 321 ? 7.507 -24.008 -8.744 1.00 96.69 321 GLY A CA 1
ATOM 2389 C C . GLY A 1 321 ? 7.939 -24.028 -10.215 1.00 96.69 321 GLY A C 1
ATOM 2390 O O . GLY A 1 321 ? 7.629 -24.977 -10.925 1.00 96.69 321 GLY A O 1
ATOM 2391 N N . GLY A 1 322 ? 8.559 -22.945 -10.697 1.00 96.88 322 GLY A N 1
ATOM 2392 C CA . GLY A 1 322 ? 9.004 -22.813 -12.092 1.00 96.88 322 GLY A CA 1
ATOM 2393 C C . GLY A 1 322 ? 7.887 -22.601 -13.124 1.00 96.88 322 GLY A C 1
ATOM 2394 O O . GLY A 1 322 ? 8.175 -22.508 -14.310 1.00 96.88 322 GLY A O 1
ATOM 2395 N N . SER A 1 323 ? 6.621 -22.511 -12.701 1.00 97.19 323 SER A N 1
ATOM 2396 C CA . SER A 1 323 ? 5.471 -22.317 -13.593 1.00 97.19 323 SER A CA 1
ATOM 2397 C C . SER A 1 323 ? 4.808 -20.958 -13.378 1.00 97.19 323 SER A C 1
ATOM 2399 O O . SER A 1 323 ? 4.593 -20.540 -12.238 1.00 97.19 323 SER A O 1
ATOM 2401 N N . GLY A 1 324 ? 4.446 -20.290 -14.476 1.00 97.75 324 GLY A N 1
ATOM 2402 C CA . GLY A 1 324 ? 3.672 -19.047 -14.476 1.00 97.75 324 GLY A CA 1
ATOM 2403 C C . GLY A 1 324 ? 2.183 -19.289 -14.739 1.00 97.75 324 GLY A C 1
ATOM 2404 O O . GLY A 1 324 ? 1.817 -20.095 -15.592 1.00 97.75 324 GLY A O 1
ATOM 2405 N N . ARG A 1 325 ? 1.307 -18.568 -14.032 1.00 98.25 325 ARG A N 1
ATOM 2406 C CA . ARG A 1 325 ? -0.147 -18.564 -14.251 1.00 98.25 325 ARG A CA 1
ATOM 2407 C C . ARG A 1 325 ? -0.678 -17.139 -14.271 1.00 98.25 325 ARG A C 1
ATOM 2409 O O . ARG A 1 325 ? -0.514 -16.403 -13.301 1.00 98.25 325 ARG A O 1
ATOM 2416 N N . VAL A 1 326 ? -1.390 -16.781 -15.336 1.00 98.50 326 VAL A N 1
ATOM 2417 C CA . VAL A 1 326 ? -2.123 -15.511 -15.403 1.00 98.50 326 VAL A CA 1
ATOM 2418 C C . VAL A 1 326 ? -3.235 -15.521 -14.349 1.00 98.50 326 VAL A C 1
ATOM 2420 O O . VAL A 1 326 ? -4.110 -16.387 -14.365 1.00 98.50 326 VAL A O 1
ATOM 2423 N N . LEU A 1 327 ? -3.178 -14.574 -13.413 1.00 98.38 327 LEU A N 1
ATOM 2424 C CA . LEU A 1 327 ? -4.229 -14.311 -12.429 1.00 98.38 327 LEU A CA 1
ATOM 2425 C C . LEU A 1 327 ? -5.261 -13.333 -12.984 1.00 98.38 327 LEU A C 1
ATOM 2427 O O . LEU A 1 327 ? -6.459 -13.564 -12.860 1.00 98.38 327 LEU A O 1
ATOM 2431 N N . LEU A 1 328 ? -4.774 -12.261 -13.612 1.00 98.50 328 LEU A N 1
ATOM 2432 C CA . LEU A 1 328 ? -5.573 -11.232 -14.267 1.00 98.50 328 LEU A CA 1
ATOM 2433 C C . LEU A 1 328 ? -5.039 -11.065 -15.686 1.00 98.50 328 LEU A C 1
ATOM 2435 O O . LEU A 1 328 ? -3.844 -10.825 -15.867 1.00 98.50 328 LEU A O 1
ATOM 2439 N N . ARG A 1 329 ? -5.901 -11.210 -16.695 1.00 98.38 329 ARG A N 1
ATOM 2440 C CA . ARG A 1 329 ? -5.502 -10.967 -18.087 1.00 98.38 329 ARG A CA 1
ATOM 2441 C C . ARG A 1 329 ? -5.202 -9.484 -18.308 1.00 98.38 329 ARG A C 1
ATOM 2443 O O . ARG A 1 329 ? -5.701 -8.631 -17.575 1.00 98.38 329 ARG A O 1
ATOM 2450 N N . ARG A 1 330 ? -4.407 -9.193 -19.339 1.00 98.56 330 ARG A N 1
ATOM 2451 C CA . ARG A 1 330 ? -4.265 -7.830 -19.854 1.00 98.56 330 ARG A CA 1
ATOM 2452 C C . ARG A 1 330 ? -5.631 -7.359 -20.361 1.00 98.56 330 ARG A C 1
ATOM 2454 O O . ARG A 1 330 ? -6.397 -8.161 -20.911 1.00 98.56 330 ARG A O 1
ATOM 2461 N N . GLU A 1 331 ? -5.926 -6.086 -20.154 1.00 98.69 331 GLU A N 1
ATOM 2462 C CA . GLU A 1 331 ? -7.045 -5.448 -20.842 1.00 98.69 331 GLU A CA 1
ATOM 2463 C C . GLU A 1 331 ? -6.755 -5.339 -22.347 1.00 98.69 331 GLU A C 1
ATOM 2465 O O . GLU A 1 331 ? -5.617 -5.431 -22.815 1.00 98.69 331 GLU A O 1
ATOM 2470 N N . THR A 1 332 ? -7.815 -5.164 -23.113 1.00 98.38 332 THR A N 1
ATOM 2471 C CA . THR A 1 332 ? -7.830 -5.087 -24.569 1.00 98.38 332 THR A CA 1
ATOM 2472 C C . THR A 1 332 ? -8.544 -3.812 -24.998 1.00 98.38 332 THR A C 1
ATOM 2474 O O . THR A 1 332 ? -9.174 -3.144 -24.181 1.00 98.38 332 THR A O 1
ATOM 2477 N N . ILE A 1 333 ? -8.479 -3.480 -26.286 1.00 97.62 333 ILE A N 1
ATOM 2478 C CA . ILE A 1 333 ? -9.260 -2.362 -26.830 1.00 97.62 333 ILE A CA 1
ATOM 2479 C C . ILE A 1 333 ? -10.764 -2.572 -26.594 1.00 97.62 333 ILE A C 1
ATOM 2481 O O . ILE A 1 333 ? -11.448 -1.623 -26.232 1.00 97.62 333 ILE A O 1
ATOM 2485 N N . ASP A 1 334 ? -11.260 -3.809 -26.693 1.00 97.75 334 ASP A N 1
ATOM 2486 C CA . ASP A 1 334 ? -12.669 -4.121 -26.424 1.00 97.75 334 ASP A CA 1
ATOM 2487 C C . ASP A 1 334 ? -13.066 -3.801 -24.973 1.00 97.75 334 ASP A C 1
ATOM 2489 O O . ASP A 1 334 ? -14.175 -3.337 -24.727 1.00 97.75 334 ASP A O 1
ATOM 2493 N N . ASP A 1 335 ? -12.160 -3.988 -24.004 1.00 98.25 335 ASP A N 1
ATOM 2494 C CA . ASP A 1 335 ? -12.422 -3.597 -22.612 1.00 98.25 335 ASP A CA 1
ATOM 2495 C C . ASP A 1 335 ? -12.529 -2.074 -22.473 1.00 98.25 335 ASP A C 1
ATOM 2497 O O . ASP A 1 335 ? -13.420 -1.582 -21.781 1.00 98.25 335 ASP A O 1
ATOM 2501 N N . LEU A 1 336 ? -11.658 -1.329 -23.162 1.00 97.81 336 LEU A N 1
ATOM 2502 C CA . LEU A 1 336 ? -11.670 0.137 -23.156 1.00 97.81 336 LEU A CA 1
ATOM 2503 C C . LEU A 1 336 ? -12.946 0.706 -23.784 1.00 97.81 336 LEU A C 1
ATOM 2505 O O . LEU A 1 336 ? -13.460 1.720 -23.320 1.00 97.81 336 LEU A O 1
ATOM 2509 N N . LEU A 1 337 ? -13.461 0.044 -24.819 1.00 97.69 337 LEU A N 1
ATOM 2510 C CA . LEU A 1 337 ? -14.673 0.446 -25.534 1.00 97.69 337 LEU A CA 1
ATOM 2511 C C . LEU A 1 337 ? -15.955 -0.143 -24.930 1.00 97.69 337 LEU A C 1
ATOM 2513 O O . LEU A 1 337 ? -17.041 0.149 -25.412 1.00 97.69 337 LEU A O 1
ATOM 2517 N N . SER A 1 338 ? -15.868 -0.952 -23.871 1.00 97.69 338 SER A N 1
ATOM 2518 C CA . SER A 1 338 ? -17.026 -1.676 -23.317 1.00 97.69 338 SER A CA 1
ATOM 2519 C C . SER A 1 338 ? -18.129 -0.784 -22.731 1.00 97.69 338 SER A C 1
ATOM 2521 O O . SER A 1 338 ? -19.235 -1.263 -22.484 1.00 97.69 338 SER A O 1
ATOM 2523 N N . LEU A 1 339 ? -17.826 0.496 -22.501 1.00 97.00 339 LEU A N 1
ATOM 2524 C CA . LEU A 1 339 ? -18.768 1.511 -22.025 1.00 97.00 339 LEU A CA 1
ATOM 2525 C C . LEU A 1 339 ? -19.266 2.438 -23.145 1.00 97.00 339 LEU A C 1
ATOM 2527 O O . LEU A 1 339 ? -20.091 3.311 -22.881 1.00 97.00 339 LEU A O 1
ATOM 2531 N N . ASP A 1 340 ? -18.755 2.275 -24.367 1.00 93.81 340 ASP A N 1
ATOM 2532 C CA . ASP A 1 340 ? -19.244 2.982 -25.545 1.00 93.81 340 ASP A CA 1
ATOM 2533 C C . ASP A 1 340 ? -20.571 2.355 -26.005 1.00 93.81 340 ASP A C 1
ATOM 2535 O O . ASP A 1 340 ? -20.717 1.132 -26.054 1.00 93.81 340 ASP A O 1
ATOM 2539 N N . MET A 1 341 ? -21.560 3.193 -26.314 1.00 94.12 341 MET A N 1
ATOM 2540 C CA . MET A 1 341 ? -22.911 2.759 -26.683 1.00 94.12 341 MET A CA 1
ATOM 2541 C C . MET A 1 341 ? -23.103 2.585 -28.198 1.00 94.12 341 MET A C 1
ATOM 2543 O O . MET A 1 341 ? -24.160 2.090 -28.601 1.00 94.12 341 MET A O 1
ATOM 2547 N N . GLY A 1 342 ? -22.096 2.934 -29.012 1.00 77.75 342 GLY A N 1
ATOM 2548 C CA . GLY A 1 342 ? -22.132 2.835 -30.476 1.00 77.75 342 GLY A CA 1
ATOM 2549 C C . GLY A 1 342 ? -22.216 4.185 -31.171 1.00 77.75 342 GLY A C 1
ATOM 2550 O O . GLY A 1 342 ? -23.284 4.830 -31.078 1.00 77.75 342 GLY A O 1
#

Sequence (342 aa):
RLRHGRHRHRGDARFCPAHAAAARRRCRGHDRRDARRGLAWRGARPPGDGDGPGGDSRPRVLVRVSTGVEAAAHEFVATAHDDQKFGFSLGSGAADEAVRQVLAAPALRLAGLHSHIGSQIYDTAGFEMAAHRVLELAVRIRDEYGIAIEELNLGGGFGIAYTAADDPADVQVIARGLRDIVASQCKLAGLPPPRLTVEPGRALAGPGTITLYEVGTVKDVDGLRTYVSVDGGMSDNIRTALYDAAYTCVLASRESAAPPVLCRLVGRHCESGDIVVRDAYLPGDIAPGDLIAVAATGAYCRSMASNYNNIPRPPVVAVRGGSGRVLLRRETIDDLLSLDMG

Secondary structure (DSSP, 8-state):
-----------------------------------------TT---S--S-STT---SPEEEEEEE-SEEEEETEEEE-SS--SSSSEETTTTHHHHHHHHHHH-TT-EEEEEE---EEEE-SSHHHHHHHHHHHHHHHHHHHHH----SEEE----B---SSTT--PPPHHHHHHHHHHHHHHHHHHTTPPPPEEE---SHHHHSTT--EEEEEEEEEEETTTEEEEEES--TTT-THHHHH-----EEE-SS---SPEEEEEEE-SSSSTT-EEEEEEEEETT--TT-EEEESS-TTTTGGG---GGGPPPPPEEEEETTEEEEEEPPP-HHHHTTT---

Foldseek 3Di:
DDDDDDDDDDDDDDDDDDDDDDDDDDDDDDDPDDDPDDPPPPPDDPPDPADPPPGDPAAEDAFEEDQQWAAAQADIGRHLDDPDDDGAYPNVCRSVVVVVVQVVDPRHDHQYYAYEHYAQHQDCPSVLSSLLRRVVSQLVCCVVPVDHHQEYEDEERQRDDQDPVGHHDDPVNNVVSNVVSQVVSCVVSVGDRHHYHYHYFLVPFFQQDKDKWFWADWDDDPLPEIETETAAFCLQAVCCLPPVDAHAKAFDQDDDPAFWTWYWYAYDAPDPSRTPHGTYTYGPPDDGGTMMIIGRSRGPRRVNHHCHVPQWHDWDWDDDPNDIDTPGHTDDVCNVCVPPPD

pLDDT: mean 84.04, std 24.35, range [23.17, 98.88]